Protein AF-A0A2V2U8J9-F1 (afdb_monomer_lite)

Structure (mmCIF, N/CA/C/O backbone):
data_AF-A0A2V2U8J9-F1
#
_entry.id   AF-A0A2V2U8J9-F1
#
loop_
_atom_site.group_PDB
_atom_site.id
_atom_site.type_symbol
_atom_site.label_atom_id
_atom_site.label_alt_id
_atom_site.label_comp_id
_atom_site.label_asym_id
_atom_site.label_entity_id
_atom_site.label_seq_id
_atom_site.pdbx_PDB_ins_code
_atom_site.Cartn_x
_atom_site.Cartn_y
_atom_site.Cartn_z
_atom_site.occupancy
_atom_site.B_iso_or_equiv
_atom_site.auth_seq_id
_atom_site.auth_comp_id
_atom_site.auth_asym_id
_atom_site.auth_atom_id
_atom_site.pdbx_PDB_model_num
ATOM 1 N N . MET A 1 1 ? -59.334 14.377 -12.924 1.00 38.91 1 MET A N 1
ATOM 2 C CA . MET A 1 1 ? -59.764 13.738 -14.179 1.00 38.91 1 MET A CA 1
ATOM 3 C C . MET A 1 1 ? -58.914 12.494 -14.382 1.00 38.91 1 MET A C 1
ATOM 5 O O . MET A 1 1 ? -57.845 12.564 -14.970 1.00 38.91 1 MET A O 1
ATOM 9 N N . ASP A 1 2 ? -59.316 11.426 -13.692 1.00 33.78 2 ASP A N 1
ATOM 10 C CA . ASP A 1 2 ? -59.517 10.035 -14.148 1.00 33.78 2 ASP A CA 1
ATOM 11 C C . ASP A 1 2 ? -59.088 9.749 -15.608 1.00 33.78 2 ASP A C 1
ATOM 13 O O . ASP A 1 2 ? -59.290 10.578 -16.483 1.00 33.78 2 ASP A O 1
ATOM 17 N N . SER A 1 3 ? -58.521 8.601 -15.987 1.00 38.09 3 SER A N 1
ATOM 18 C CA . SER A 1 3 ? -58.899 7.240 -15.596 1.00 38.09 3 SER A CA 1
ATOM 19 C C . SER A 1 3 ? -57.901 6.194 -16.128 1.00 38.09 3 SER A C 1
ATOM 21 O O . SER A 1 3 ? -57.427 6.284 -17.257 1.00 38.09 3 SER A O 1
ATOM 23 N N . ASN A 1 4 ? -57.675 5.158 -15.314 1.00 40.56 4 ASN A N 1
ATOM 24 C CA . ASN A 1 4 ? -57.071 3.859 -15.634 1.00 40.56 4 ASN A CA 1
ATOM 25 C C . ASN A 1 4 ? -57.845 3.076 -16.716 1.00 40.56 4 ASN A C 1
ATOM 27 O O . ASN A 1 4 ? -59.068 3.044 -16.650 1.00 40.56 4 ASN A O 1
ATOM 31 N N . PHE A 1 5 ? -57.155 2.321 -17.583 1.00 38.69 5 PHE A N 1
ATOM 32 C CA . PHE A 1 5 ? -57.684 1.151 -18.318 1.00 38.69 5 PHE A CA 1
ATOM 33 C C . PHE A 1 5 ? -56.488 0.297 -18.807 1.00 38.69 5 PHE A C 1
ATOM 35 O O . PHE A 1 5 ? -55.526 0.854 -19.314 1.00 38.69 5 PHE A O 1
ATOM 42 N N . GLY A 1 6 ? -56.417 -1.029 -18.684 1.00 34.12 6 GLY A N 1
ATOM 43 C CA . GLY A 1 6 ? -57.382 -2.000 -18.189 1.00 34.12 6 GLY A CA 1
ATOM 44 C C . GLY A 1 6 ? -56.699 -3.336 -17.853 1.00 34.12 6 GLY A C 1
ATOM 45 O O . GLY A 1 6 ? -55.722 -3.742 -18.477 1.00 34.12 6 GLY A O 1
ATOM 46 N N . ARG A 1 7 ? -57.234 -4.013 -16.832 1.00 39.72 7 ARG A N 1
ATOM 47 C CA . ARG A 1 7 ? -56.950 -5.413 -16.492 1.00 39.72 7 ARG A CA 1
ATOM 48 C C . ARG A 1 7 ? -58.092 -6.265 -17.042 1.00 39.72 7 ARG A C 1
ATOM 50 O O . ARG A 1 7 ? -59.238 -6.047 -16.656 1.00 39.72 7 ARG A O 1
ATOM 57 N N . ALA A 1 8 ? -57.792 -7.237 -17.898 1.00 37.59 8 ALA A N 1
ATOM 58 C CA . ALA A 1 8 ? -58.771 -8.230 -18.329 1.00 37.59 8 ALA A CA 1
ATOM 59 C C . ALA A 1 8 ? -58.936 -9.305 -17.239 1.00 37.59 8 ALA A C 1
ATOM 61 O O . ALA A 1 8 ? -57.972 -9.963 -16.850 1.00 37.59 8 ALA A O 1
ATOM 62 N N . LYS A 1 9 ? -60.166 -9.459 -16.736 1.00 35.47 9 LYS A N 1
ATOM 63 C CA . LYS A 1 9 ? -60.618 -10.594 -15.921 1.00 35.47 9 LYS A CA 1
ATOM 64 C C . LYS A 1 9 ? -61.259 -11.620 -16.855 1.00 35.47 9 LYS A C 1
ATOM 66 O O . LYS A 1 9 ? -62.136 -11.246 -17.627 1.00 35.47 9 LYS A O 1
ATOM 71 N N . ILE A 1 10 ? -60.879 -12.891 -16.742 1.00 36.81 10 ILE A N 1
ATOM 72 C CA . ILE A 1 10 ? -61.625 -14.008 -17.336 1.00 36.81 10 ILE A CA 1
ATOM 73 C C . ILE A 1 10 ? -62.293 -14.788 -16.206 1.00 36.81 10 ILE A C 1
ATOM 75 O O . ILE A 1 10 ? -61.674 -15.119 -15.195 1.00 36.81 10 ILE A O 1
ATOM 79 N N . PHE A 1 11 ? -63.594 -14.990 -16.385 1.00 29.30 11 PHE A N 1
ATOM 80 C CA . PHE A 1 11 ? -64.516 -15.669 -15.491 1.00 29.30 11 PHE A CA 1
ATOM 81 C C . PHE A 1 11 ? -64.400 -17.199 -15.611 1.00 29.30 11 PHE A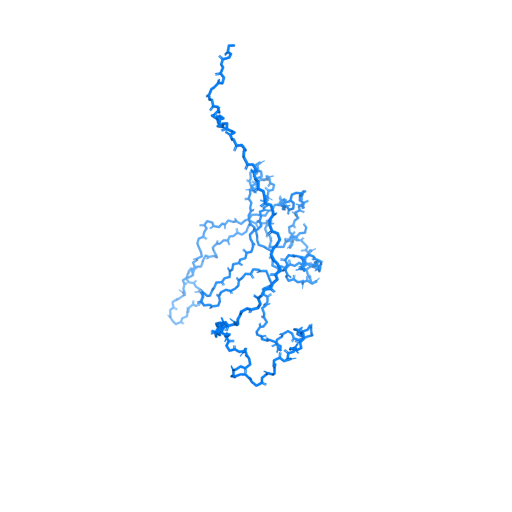 C 1
ATOM 83 O O . PHE A 1 11 ? -64.338 -17.727 -16.713 1.00 29.30 11 PHE A O 1
ATOM 90 N N . MET A 1 12 ? -64.386 -17.851 -14.442 1.00 29.86 12 MET A N 1
ATOM 91 C CA . MET A 1 12 ? -65.251 -18.955 -13.982 1.00 29.86 12 MET A CA 1
ATOM 92 C C . MET A 1 12 ? -65.654 -20.073 -14.968 1.00 29.86 12 MET A C 1
ATOM 94 O O . MET A 1 12 ? -66.211 -19.798 -16.019 1.00 29.86 12 MET A O 1
ATOM 98 N N . VAL A 1 13 ? -65.526 -21.336 -14.531 1.00 28.44 13 VAL A N 1
ATOM 99 C CA . VAL A 1 13 ? -66.640 -22.299 -14.340 1.00 28.44 13 VAL A CA 1
ATOM 100 C C . VAL A 1 13 ? -66.101 -23.565 -13.658 1.00 28.44 13 VAL A C 1
ATOM 102 O O . VAL A 1 13 ? -65.118 -24.166 -14.080 1.00 28.44 13 VAL A O 1
ATOM 105 N N . THR A 1 14 ? -66.771 -23.942 -12.573 1.00 32.19 14 THR A N 1
ATOM 106 C CA . THR A 1 14 ? -66.546 -25.140 -11.761 1.00 32.19 14 THR A CA 1
ATOM 107 C C . THR A 1 14 ? -67.491 -26.249 -12.225 1.00 32.19 14 THR A C 1
ATOM 109 O O . THR A 1 14 ? -68.672 -25.979 -12.434 1.00 32.19 14 THR A O 1
ATOM 112 N N . ALA A 1 15 ? -67.023 -27.497 -12.282 1.00 28.80 15 ALA A N 1
ATOM 113 C CA . ALA A 1 15 ? -67.881 -28.681 -12.222 1.00 28.80 15 ALA A CA 1
ATOM 114 C C . ALA A 1 15 ? -67.152 -29.804 -11.465 1.00 28.80 15 ALA A C 1
ATOM 116 O O . ALA A 1 15 ? -66.039 -30.186 -11.815 1.00 28.80 15 ALA A O 1
ATOM 117 N N . ALA A 1 16 ? -67.778 -30.278 -10.389 1.00 30.89 16 ALA A N 1
ATOM 118 C CA . ALA A 1 16 ? -67.363 -31.427 -9.590 1.00 30.89 16 ALA A CA 1
ATOM 119 C C . ALA A 1 16 ? -67.851 -32.739 -10.231 1.00 30.89 16 ALA A C 1
ATOM 121 O O . ALA A 1 16 ? -68.834 -32.695 -10.966 1.00 30.89 16 ALA A O 1
ATOM 122 N N . ILE A 1 17 ? -67.231 -33.884 -9.891 1.00 27.47 17 ILE A N 1
ATOM 123 C CA . ILE A 1 17 ? -67.893 -35.116 -9.390 1.00 27.47 17 ILE A CA 1
ATOM 124 C C . ILE A 1 17 ? -66.920 -36.321 -9.317 1.00 27.47 17 ILE A C 1
ATOM 126 O O . ILE A 1 17 ? -66.118 -36.552 -10.214 1.00 27.47 17 ILE A O 1
ATOM 130 N N . ALA A 1 18 ? -67.119 -37.100 -8.242 1.00 28.41 18 ALA A N 1
ATOM 131 C CA . ALA A 1 18 ? -66.797 -38.514 -7.986 1.00 28.41 18 ALA A CA 1
ATOM 132 C C . ALA A 1 18 ? -65.341 -38.941 -7.713 1.00 28.41 18 ALA A C 1
ATOM 134 O O . ALA A 1 18 ? -64.545 -39.215 -8.604 1.00 28.41 18 ALA A O 1
ATOM 135 N N . VAL A 1 19 ? -65.075 -39.161 -6.422 1.00 36.25 19 VAL A N 1
ATOM 136 C CA . VAL A 1 19 ? -64.016 -40.040 -5.913 1.00 36.25 19 VAL A CA 1
ATOM 137 C C . VAL A 1 19 ? -64.501 -41.488 -6.019 1.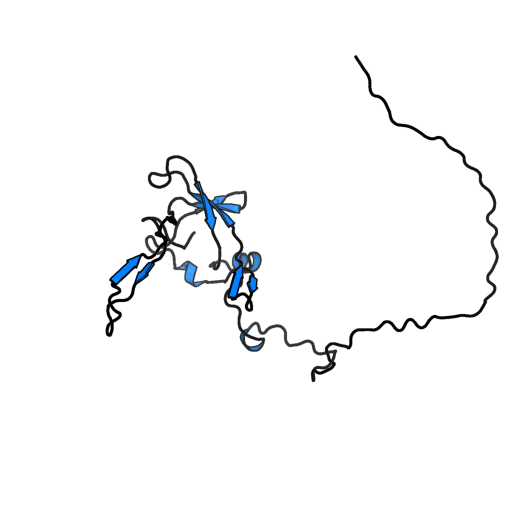00 36.25 19 VAL A C 1
ATOM 139 O O . VAL A 1 19 ? -65.525 -41.837 -5.434 1.00 36.25 19 VAL A O 1
ATOM 142 N N . VAL A 1 20 ? -63.753 -42.334 -6.727 1.00 33.72 20 VAL A N 1
ATOM 143 C CA . VAL A 1 20 ? -63.899 -43.795 -6.686 1.00 33.72 20 VAL A CA 1
ATOM 144 C C . VAL A 1 20 ? -62.610 -44.366 -6.104 1.00 33.72 20 VAL A C 1
ATOM 146 O O . VAL A 1 20 ? -61.540 -44.229 -6.692 1.00 33.72 20 VAL A O 1
ATOM 149 N N . PHE A 1 21 ? -62.712 -44.985 -4.929 1.00 33.94 21 PHE A N 1
ATOM 150 C CA . PHE A 1 21 ? -61.645 -45.799 -4.353 1.00 33.94 21 PHE A CA 1
ATOM 151 C C . PHE A 1 21 ? -61.652 -47.171 -5.033 1.00 33.94 21 PHE A C 1
ATOM 153 O O . PHE A 1 21 ? -62.628 -47.910 -4.916 1.00 33.94 21 PHE A O 1
ATOM 160 N N . ILE A 1 22 ? -60.559 -47.516 -5.715 1.00 42.78 22 ILE A N 1
ATOM 161 C CA . ILE A 1 22 ? -60.291 -48.874 -6.201 1.00 42.78 22 ILE A CA 1
ATOM 162 C C . ILE A 1 22 ? -59.035 -49.364 -5.475 1.00 42.78 22 ILE A C 1
ATOM 164 O O . ILE A 1 22 ? -57.981 -48.733 -5.531 1.00 42.78 22 ILE A O 1
ATOM 168 N N . SER A 1 23 ? -59.181 -50.455 -4.730 1.00 39.28 23 SER A N 1
ATOM 169 C CA . SER A 1 23 ? -58.127 -51.161 -3.997 1.00 39.28 23 SER A CA 1
ATOM 170 C C . SER A 1 23 ? -57.108 -51.833 -4.939 1.00 39.28 23 SER A C 1
ATOM 172 O O . SER A 1 23 ? -57.402 -52.059 -6.115 1.00 39.28 23 SER A O 1
ATOM 174 N N . PRO A 1 24 ? -55.892 -52.150 -4.452 1.00 46.41 24 PRO A N 1
ATOM 175 C CA . PRO A 1 24 ? -54.745 -52.428 -5.305 1.00 46.41 24 PRO A CA 1
ATOM 176 C C . PRO A 1 24 ? -54.775 -53.863 -5.832 1.00 46.41 24 PRO A C 1
ATOM 178 O O . PRO A 1 24 ? -54.927 -54.817 -5.071 1.00 46.41 24 PRO A O 1
ATOM 181 N N . THR A 1 25 ? -54.556 -54.025 -7.133 1.00 44.62 25 THR A N 1
ATOM 182 C CA . THR A 1 25 ? -54.139 -55.302 -7.719 1.00 44.62 25 THR A CA 1
ATOM 183 C C . THR A 1 25 ? -52.756 -55.121 -8.326 1.00 44.62 25 THR A C 1
ATOM 185 O O . THR A 1 25 ? -52.511 -54.270 -9.175 1.00 44.62 25 THR A O 1
ATOM 188 N N . THR A 1 26 ? -51.826 -55.897 -7.785 1.00 45.97 26 THR A N 1
ATOM 189 C CA . THR A 1 26 ? -50.417 -55.990 -8.151 1.00 45.97 26 THR A CA 1
ATOM 190 C C . THR A 1 26 ? -50.244 -56.410 -9.609 1.00 45.97 26 THR A C 1
ATOM 192 O O . THR A 1 26 ? -50.695 -57.491 -9.987 1.00 45.97 26 THR A O 1
ATOM 195 N N . LEU A 1 27 ? -49.507 -55.620 -10.392 1.00 37.59 27 LEU A N 1
ATOM 196 C CA . LEU A 1 27 ? -48.882 -56.073 -11.633 1.00 37.59 27 LEU A CA 1
ATOM 197 C C . LEU A 1 27 ? -47.391 -55.724 -11.627 1.00 37.59 27 LEU A C 1
ATOM 199 O O . LEU A 1 27 ? -46.955 -54.725 -11.061 1.00 37.59 27 LEU A O 1
ATOM 203 N N . LEU A 1 28 ? -46.636 -56.661 -12.185 1.00 39.19 28 LEU A N 1
ATOM 204 C CA . LEU A 1 28 ? -45.209 -56.883 -12.020 1.00 39.19 28 LEU A CA 1
ATOM 205 C C . LEU A 1 28 ? -44.333 -55.790 -12.650 1.00 39.19 28 LEU A C 1
ATOM 207 O O . LEU A 1 28 ? -44.681 -55.152 -13.638 1.00 39.19 28 LEU A O 1
ATOM 211 N N . SER A 1 29 ? -43.167 -55.640 -12.029 1.00 39.16 29 SER A N 1
ATOM 212 C CA . SER A 1 29 ? -42.078 -54.714 -12.325 1.00 39.16 29 SER A CA 1
ATOM 213 C C . SER A 1 29 ? -41.500 -54.851 -13.740 1.00 39.16 29 SER A C 1
ATOM 215 O O . SER A 1 29 ? -41.216 -55.957 -14.193 1.00 39.16 29 SER A O 1
ATOM 217 N N . PHE A 1 30 ? -41.181 -53.707 -14.350 1.00 34.62 30 PHE A N 1
ATOM 218 C CA . PHE A 1 30 ? -39.996 -53.550 -15.194 1.00 34.62 30 PHE A CA 1
ATOM 219 C C . PHE A 1 30 ? -39.157 -52.417 -14.598 1.00 34.62 30 PHE A C 1
ATOM 221 O O . PHE A 1 30 ? -39.291 -51.254 -14.972 1.00 34.62 30 PHE A O 1
ATOM 228 N N . ALA A 1 31 ? -38.313 -52.744 -13.620 1.00 41.34 31 ALA A N 1
ATOM 229 C CA . ALA A 1 31 ? -37.258 -51.844 -13.182 1.00 41.34 31 ALA A CA 1
ATOM 230 C C . ALA A 1 31 ? -36.266 -51.678 -14.342 1.00 41.34 31 ALA A C 1
ATOM 232 O O . ALA A 1 31 ? -35.521 -52.601 -14.674 1.00 41.34 31 ALA A O 1
ATOM 233 N N . GLN A 1 32 ? -36.270 -50.509 -14.983 1.00 42.00 32 GLN A N 1
ATOM 234 C CA . GLN A 1 32 ? -35.165 -50.107 -15.842 1.00 42.00 32 GLN A CA 1
ATOM 235 C C . GLN A 1 32 ? -33.918 -50.016 -14.962 1.00 42.00 32 GLN A C 1
ATOM 237 O O . GLN A 1 32 ? -33.829 -49.161 -14.083 1.00 42.00 32 GLN A O 1
ATOM 242 N N . ALA A 1 33 ? -32.950 -50.899 -15.197 1.00 44.66 33 ALA A N 1
ATOM 243 C CA . ALA A 1 33 ? -31.591 -50.686 -14.737 1.00 44.66 33 ALA A CA 1
ATOM 244 C C . ALA A 1 33 ? -31.040 -49.465 -15.489 1.00 44.66 33 ALA A C 1
ATOM 246 O O . ALA A 1 33 ? -30.460 -49.588 -16.565 1.00 44.66 33 ALA A O 1
ATOM 247 N N . GLN A 1 34 ? -31.263 -48.264 -14.954 1.00 39.62 34 GLN A N 1
ATOM 248 C CA . GLN A 1 34 ? -30.407 -47.138 -15.291 1.00 39.62 34 GLN A CA 1
ATOM 249 C C . GLN A 1 34 ? -29.058 -47.436 -14.645 1.00 39.62 34 GLN A C 1
ATOM 251 O O . GLN A 1 34 ? -28.874 -47.255 -13.444 1.00 39.62 34 GLN A O 1
ATOM 256 N N . THR A 1 35 ? -28.118 -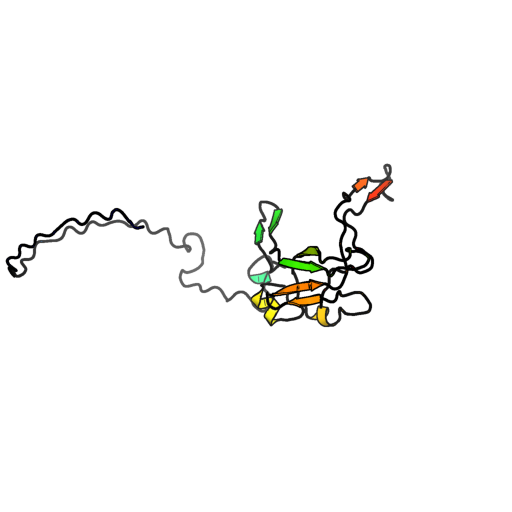47.942 -15.441 1.00 45.62 35 THR A N 1
ATOM 257 C CA . THR A 1 35 ? -26.698 -47.860 -15.109 1.00 45.62 35 THR A CA 1
ATOM 258 C C . THR A 1 35 ? -26.345 -46.378 -15.075 1.00 45.62 35 THR A C 1
ATOM 260 O O . THR A 1 35 ? -25.986 -45.778 -16.086 1.00 45.62 35 THR A O 1
ATOM 263 N N . GLU A 1 36 ? -26.527 -45.763 -13.912 1.00 44.75 36 GLU A N 1
ATOM 264 C CA . GLU A 1 36 ? -25.935 -44.475 -13.603 1.00 44.75 36 GLU A CA 1
ATOM 265 C C . GLU A 1 36 ? -24.421 -44.678 -13.667 1.00 44.75 36 GLU A C 1
ATOM 267 O O . GLU A 1 36 ? -23.844 -45.451 -12.900 1.00 44.75 36 GLU A O 1
ATOM 272 N N . PHE A 1 37 ? -23.784 -44.059 -14.661 1.00 37.59 37 PHE A N 1
ATOM 273 C CA . PHE A 1 37 ? -22.335 -44.058 -14.795 1.00 37.59 37 PHE A CA 1
ATOM 274 C C . PHE A 1 37 ? -21.781 -43.216 -13.643 1.00 37.59 37 PHE A C 1
ATOM 276 O O . PHE A 1 37 ? -21.571 -42.011 -13.778 1.00 37.59 37 PHE A O 1
ATOM 283 N N . GLN A 1 38 ? -21.606 -43.832 -12.474 1.00 50.66 38 GLN A N 1
ATOM 284 C CA . GLN A 1 38 ? -20.895 -43.179 -11.389 1.00 50.66 38 GLN A CA 1
ATOM 285 C C . GLN A 1 38 ? -19.466 -42.932 -11.877 1.00 50.66 38 GLN A C 1
ATOM 287 O O . GLN A 1 38 ? -18.811 -43.881 -12.330 1.00 50.66 38 GLN A O 1
ATOM 292 N N . PRO A 1 39 ? -18.969 -41.681 -11.837 1.00 51.25 39 PRO A N 1
ATOM 293 C CA . PRO A 1 39 ? -17.568 -41.444 -12.118 1.00 51.25 39 PRO A CA 1
ATOM 294 C C . PRO A 1 39 ? -16.744 -42.334 -11.177 1.00 51.25 39 PRO A C 1
ATOM 296 O O . PRO A 1 39 ? -17.123 -42.502 -10.012 1.00 51.25 39 PRO A O 1
ATOM 299 N N . PRO A 1 40 ? -15.658 -42.951 -11.673 1.00 51.69 40 PRO A N 1
ATOM 300 C CA . PRO A 1 40 ? -14.824 -43.814 -10.855 1.00 51.69 40 PRO A CA 1
ATOM 301 C C . PRO A 1 40 ? -14.434 -43.086 -9.572 1.00 51.69 40 PRO A C 1
ATOM 303 O O . PRO A 1 40 ? -14.107 -41.897 -9.592 1.00 51.69 40 PRO A O 1
ATOM 306 N N . ALA A 1 41 ? -14.481 -43.810 -8.456 1.00 59.06 41 ALA A N 1
ATOM 307 C CA . ALA A 1 41 ? -14.079 -43.273 -7.171 1.00 59.06 41 ALA A CA 1
ATOM 308 C C . ALA A 1 41 ? -12.674 -42.643 -7.281 1.00 59.06 41 ALA A C 1
ATOM 310 O O . ALA A 1 41 ? -11.807 -43.230 -7.935 1.00 59.06 41 ALA A O 1
ATOM 311 N N . PRO A 1 42 ? -12.402 -41.500 -6.624 1.00 54.00 42 PRO A N 1
ATOM 312 C CA . PRO A 1 42 ? -11.108 -40.806 -6.699 1.00 54.00 42 PRO A CA 1
ATOM 313 C C . PRO A 1 42 ? -9.915 -41.644 -6.190 1.00 54.00 42 PRO A C 1
ATOM 315 O O . PRO A 1 42 ? -8.767 -41.232 -6.317 1.00 54.00 42 PRO A O 1
ATOM 318 N N . SER A 1 43 ? -10.172 -42.835 -5.640 1.00 58.69 43 SER A N 1
ATOM 319 C CA . SER A 1 43 ? -9.183 -43.857 -5.289 1.00 58.69 43 SER A CA 1
ATOM 320 C C . SER A 1 43 ? -8.710 -44.715 -6.474 1.00 58.69 43 SER A C 1
ATOM 322 O O . SER A 1 43 ? -7.780 -45.505 -6.319 1.00 58.69 43 SER A O 1
ATOM 324 N N . ILE A 1 44 ? -9.326 -44.618 -7.656 1.00 46.94 44 ILE A N 1
ATOM 325 C CA . ILE A 1 44 ? -8.850 -45.312 -8.861 1.00 46.94 44 ILE A CA 1
ATOM 326 C C . ILE A 1 44 ? -7.541 -44.643 -9.308 1.00 46.94 44 ILE A C 1
ATOM 328 O O . ILE A 1 44 ? -7.535 -43.513 -9.784 1.00 46.94 44 ILE A O 1
ATOM 332 N N . GLY A 1 45 ? -6.418 -45.342 -9.123 1.00 54.69 45 GLY A N 1
ATOM 333 C CA . GLY A 1 45 ? -5.076 -44.871 -9.496 1.00 54.69 45 GLY A CA 1
ATOM 334 C C . GLY A 1 45 ? -4.257 -44.243 -8.360 1.00 54.69 45 GLY A C 1
ATOM 335 O O . GLY A 1 45 ? -3.063 -44.014 -8.539 1.00 54.69 45 GLY A O 1
ATOM 336 N N . ALA A 1 46 ? -4.842 -44.039 -7.176 1.00 61.06 46 ALA A N 1
ATOM 337 C CA . ALA A 1 46 ? -4.130 -43.600 -5.976 1.00 61.06 46 ALA A CA 1
ATOM 338 C C . ALA A 1 46 ? -4.132 -44.718 -4.922 1.00 61.06 46 ALA A C 1
ATOM 340 O O . ALA A 1 46 ? -5.160 -45.333 -4.657 1.00 61.06 46 ALA A O 1
ATOM 341 N N . LYS A 1 47 ? -2.993 -44.974 -4.264 1.00 53.81 47 LYS A N 1
ATOM 342 C CA . LYS A 1 47 ? -2.884 -45.956 -3.163 1.00 53.81 47 LYS A CA 1
ATOM 343 C C . LYS A 1 47 ? -3.448 -45.396 -1.846 1.00 53.81 47 LYS A C 1
ATOM 345 O O . LYS A 1 47 ? -2.834 -45.522 -0.790 1.00 53.81 47 LYS A O 1
ATOM 350 N N . VAL A 1 48 ? -4.589 -44.720 -1.929 1.00 52.03 48 VAL A N 1
ATOM 351 C CA . VAL A 1 48 ? -5.235 -44.007 -0.830 1.00 52.03 48 VAL A CA 1
ATOM 352 C C . VAL A 1 48 ? -6.644 -44.590 -0.677 1.00 52.03 48 VAL A C 1
ATOM 354 O O . VAL A 1 48 ? -7.406 -44.575 -1.645 1.00 52.03 48 VAL A O 1
ATOM 357 N N . PRO A 1 49 ? -6.997 -45.167 0.487 1.00 63.88 49 PRO A N 1
ATOM 358 C CA . PRO A 1 49 ? -8.317 -45.755 0.682 1.00 63.88 49 PRO A CA 1
ATOM 359 C C . PRO A 1 49 ? -9.408 -44.676 0.648 1.00 63.88 49 PRO A C 1
ATOM 361 O O . PRO A 1 49 ? -9.171 -43.536 1.042 1.00 63.88 49 PRO A O 1
ATOM 364 N N . LEU A 1 50 ? -10.630 -45.053 0.256 1.00 54.59 50 LEU A N 1
ATOM 365 C CA . LEU A 1 50 ? -11.810 -44.167 0.246 1.00 54.59 50 LEU A CA 1
ATOM 366 C C . LEU A 1 50 ? -12.127 -43.539 1.614 1.00 54.59 50 LEU A C 1
ATOM 368 O O . LEU A 1 50 ? -12.817 -42.530 1.689 1.00 54.59 50 LEU A O 1
ATOM 372 N N . SER A 1 51 ? -11.614 -44.134 2.691 1.00 59.28 51 SER A N 1
ATOM 373 C CA . SER A 1 51 ? -11.745 -43.672 4.072 1.00 59.28 51 SER A CA 1
ATOM 374 C C . SER A 1 51 ? -10.590 -42.779 4.542 1.00 59.28 51 SER A C 1
ATOM 376 O O . SER A 1 51 ? -10.496 -42.496 5.737 1.00 59.28 51 SER A O 1
ATOM 378 N N . TYR A 1 52 ? -9.664 -42.388 3.660 1.00 56.31 52 TYR A N 1
ATOM 379 C CA . TYR A 1 52 ? -8.535 -41.544 4.039 1.00 56.31 52 TYR A CA 1
ATOM 380 C C . TYR A 1 52 ? -8.999 -40.107 4.270 1.00 56.31 52 TYR A C 1
ATOM 382 O O . TYR A 1 52 ? -9.041 -39.274 3.366 1.00 56.31 52 TYR A O 1
ATOM 390 N N . PHE A 1 53 ? -9.305 -39.810 5.526 1.00 54.97 53 PHE A N 1
ATOM 391 C CA . PHE A 1 53 ? -9.199 -38.457 6.034 1.00 54.97 53 PHE A CA 1
ATOM 392 C C . PHE A 1 53 ? -7.708 -38.146 6.125 1.00 54.97 53 PHE A C 1
ATOM 394 O O . PHE A 1 53 ? -7.022 -38.624 7.030 1.00 54.97 53 PHE A O 1
ATOM 401 N N . GLY A 1 54 ? -7.192 -37.403 5.143 1.00 54.56 54 GLY A N 1
ATOM 402 C CA . GLY A 1 54 ? -5.843 -36.859 5.236 1.00 54.56 54 GLY A CA 1
ATOM 403 C C . GLY A 1 54 ? -5.678 -36.108 6.556 1.00 54.56 54 GLY A C 1
ATOM 404 O O . GLY A 1 54 ? -6.668 -35.575 7.073 1.00 54.56 54 GLY A O 1
ATOM 405 N N . PRO A 1 55 ? -4.465 -36.085 7.139 1.00 52.22 55 PRO A N 1
ATOM 406 C CA . PRO A 1 55 ? -4.233 -35.267 8.314 1.00 52.22 55 PRO A CA 1
ATOM 407 C C . PRO A 1 55 ? -4.737 -33.851 8.002 1.00 52.22 55 PRO A C 1
ATOM 409 O O . PRO A 1 55 ? -4.516 -33.372 6.881 1.00 52.22 55 PRO A O 1
ATOM 412 N N . PRO A 1 56 ? -5.454 -33.197 8.938 1.00 53.62 56 PRO A N 1
ATOM 413 C CA . PRO A 1 56 ? -5.849 -31.810 8.752 1.00 53.62 56 PRO A CA 1
ATOM 414 C C . PRO A 1 56 ? -4.614 -31.022 8.307 1.00 53.62 56 PRO A C 1
ATOM 416 O O . PRO A 1 56 ? -3.512 -31.346 8.769 1.00 53.62 56 PRO A O 1
ATOM 419 N N . PRO A 1 57 ? -4.766 -30.051 7.386 1.00 56.97 57 PRO A N 1
ATOM 420 C CA . PRO A 1 57 ? -3.639 -29.295 6.863 1.00 56.97 57 PRO A CA 1
ATOM 421 C C . PRO A 1 57 ? -2.749 -28.880 8.026 1.00 56.97 57 PRO A C 1
ATOM 423 O O . PRO A 1 57 ? -3.240 -28.332 9.014 1.00 56.97 57 PRO A O 1
ATOM 426 N N . SER A 1 58 ? -1.473 -29.263 7.952 1.00 48.41 58 SER A N 1
ATOM 427 C CA . SER A 1 58 ? -0.558 -29.145 9.080 1.00 48.41 58 SER A CA 1
ATOM 428 C C . SER A 1 58 ? -0.538 -27.697 9.561 1.00 48.41 58 SER A C 1
ATOM 430 O O . SER A 1 58 ? -0.055 -26.806 8.866 1.00 48.41 58 SER A O 1
ATOM 432 N N . THR A 1 59 ? -1.076 -27.458 10.756 1.00 59.91 59 THR A N 1
ATOM 433 C CA . THR A 1 59 ? -1.049 -26.141 11.406 1.00 59.91 59 THR A CA 1
ATOM 434 C C . THR A 1 59 ? 0.346 -25.791 11.921 1.00 59.91 59 THR A C 1
ATOM 436 O O . THR A 1 59 ? 0.616 -24.630 12.212 1.00 59.91 59 THR A O 1
ATOM 439 N N . PHE A 1 60 ? 1.232 -26.788 12.021 1.00 59.47 60 PHE A N 1
ATOM 440 C CA . PHE A 1 60 ? 2.606 -26.646 12.497 1.00 59.47 60 PHE A CA 1
ATOM 441 C C . PHE A 1 60 ? 3.602 -26.427 11.357 1.00 59.47 60 PHE A C 1
ATOM 443 O O . PHE A 1 60 ? 4.524 -25.629 11.495 1.00 59.47 60 PHE A O 1
ATOM 450 N N . GLN A 1 61 ? 3.422 -27.126 10.233 1.00 63.34 61 GLN A N 1
ATOM 451 C CA . GLN A 1 61 ? 4.326 -27.064 9.085 1.00 63.34 61 GLN A CA 1
ATOM 452 C C . GLN A 1 61 ? 3.532 -27.167 7.771 1.00 63.34 61 GLN A C 1
ATOM 454 O O . GLN A 1 61 ? 3.377 -28.262 7.221 1.00 63.34 61 GLN A O 1
ATOM 459 N N . PRO A 1 62 ? 2.999 -26.031 7.285 1.00 65.19 62 PRO A N 1
ATOM 460 C CA . PRO A 1 62 ? 2.119 -25.970 6.116 1.00 65.19 62 PRO A CA 1
ATOM 461 C C . PRO A 1 62 ? 2.749 -26.513 4.826 1.00 65.19 62 PRO A C 1
ATOM 463 O O . PRO A 1 62 ? 2.043 -27.036 3.971 1.00 65.19 62 PRO A O 1
ATOM 466 N N . ASP A 1 63 ? 4.075 -26.460 4.709 1.00 64.56 63 ASP A N 1
ATOM 467 C CA . ASP A 1 63 ? 4.824 -26.934 3.537 1.00 64.56 63 ASP A CA 1
ATOM 468 C C . ASP A 1 63 ? 4.681 -28.450 3.306 1.00 64.56 63 ASP A C 1
ATOM 470 O O . ASP A 1 63 ? 4.915 -28.953 2.208 1.00 64.56 63 ASP A O 1
ATOM 474 N N . PHE A 1 64 ? 4.275 -29.207 4.332 1.00 68.75 64 PHE A N 1
ATOM 475 C CA . PHE A 1 64 ? 4.076 -30.657 4.233 1.00 68.75 64 PHE A CA 1
ATOM 476 C C . PHE A 1 64 ? 2.830 -31.060 3.451 1.00 68.75 64 PHE A C 1
ATOM 478 O O . PHE A 1 64 ? 2.704 -32.224 3.073 1.00 68.75 64 PHE A O 1
ATOM 485 N N . VAL A 1 65 ? 1.917 -30.121 3.201 1.00 68.25 65 VAL A N 1
ATOM 486 C CA . VAL A 1 65 ? 0.714 -30.364 2.393 1.00 68.25 65 VAL A CA 1
ATOM 487 C C . VAL A 1 65 ? 0.812 -29.767 0.986 1.00 68.25 65 VAL A C 1
ATOM 489 O O . VAL A 1 65 ? -0.149 -29.839 0.224 1.00 68.25 65 VAL A O 1
ATOM 492 N N . GLY A 1 66 ? 1.978 -29.222 0.622 1.00 69.25 66 GLY A N 1
ATOM 493 C CA . GLY A 1 66 ? 2.268 -28.662 -0.695 1.00 69.25 66 GLY A CA 1
ATOM 494 C C . GLY A 1 66 ? 2.990 -27.312 -0.619 1.00 69.25 66 GLY A C 1
ATOM 495 O O . GLY A 1 66 ? 3.325 -26.846 0.469 1.00 69.25 66 GLY A O 1
ATOM 496 N N . PRO A 1 67 ? 3.237 -26.661 -1.770 1.00 71.69 67 PRO A N 1
ATOM 497 C CA . PRO A 1 67 ? 3.854 -25.340 -1.811 1.00 71.69 67 PRO A CA 1
ATOM 498 C C . PRO A 1 67 ? 3.072 -24.326 -0.967 1.00 71.69 67 PRO A C 1
ATOM 500 O O . PRO A 1 67 ? 1.879 -24.105 -1.188 1.00 71.69 67 PRO A O 1
ATOM 503 N N . LEU A 1 68 ? 3.748 -23.687 -0.011 1.00 74.12 68 LEU A N 1
ATOM 504 C CA . LEU A 1 68 ? 3.121 -22.693 0.848 1.00 74.12 68 LEU A CA 1
ATOM 505 C C . LEU A 1 68 ? 2.813 -21.414 0.074 1.00 74.12 68 LEU A C 1
ATOM 507 O O . LEU A 1 68 ? 3.697 -20.709 -0.416 1.00 74.12 68 LEU A O 1
ATOM 511 N N . LYS A 1 69 ? 1.525 -21.077 0.018 1.00 74.75 69 LYS A N 1
ATOM 512 C CA . LYS A 1 69 ? 1.058 -19.803 -0.518 1.00 74.75 69 LYS A CA 1
ATOM 513 C C . LYS A 1 69 ? 1.322 -18.692 0.506 1.00 74.75 69 LYS A C 1
ATOM 515 O O . LYS A 1 69 ? 0.606 -18.573 1.495 1.00 74.75 69 LYS A O 1
ATOM 520 N N . LEU A 1 70 ? 2.341 -17.869 0.249 1.00 82.75 70 LEU A N 1
ATOM 521 C CA . LEU A 1 70 ? 2.719 -16.749 1.127 1.00 82.75 70 LEU A CA 1
ATOM 522 C C . LEU A 1 70 ? 1.730 -15.582 1.090 1.00 82.75 70 LEU A C 1
ATOM 524 O O . LEU A 1 70 ? 1.637 -14.816 2.042 1.00 82.75 70 LEU A O 1
ATOM 528 N N . LEU A 1 71 ? 1.002 -15.426 -0.011 1.00 84.19 71 LEU A N 1
ATOM 529 C CA . LEU A 1 71 ? -0.032 -14.413 -0.147 1.00 84.19 71 LEU A CA 1
ATOM 530 C C . LEU A 1 71 ? -1.392 -15.047 0.150 1.00 84.19 71 LEU A C 1
ATOM 532 O O . LEU A 1 71 ? -1.938 -15.781 -0.677 1.00 84.19 71 LEU A O 1
ATOM 536 N N . ARG A 1 72 ? -1.949 -14.756 1.325 1.00 87.00 72 ARG A N 1
ATOM 537 C CA . ARG A 1 72 ? -3.284 -15.248 1.696 1.00 87.00 72 ARG A CA 1
ATOM 538 C C . ARG A 1 72 ? -4.409 -14.480 0.996 1.00 87.00 72 ARG A C 1
ATOM 540 O O . ARG A 1 72 ? -5.425 -15.081 0.653 1.00 87.00 72 ARG A O 1
ATOM 547 N N . ALA A 1 73 ? -4.194 -13.196 0.711 1.00 85.31 73 ALA A N 1
ATOM 548 C CA . ALA A 1 73 ? -5.188 -12.330 0.092 1.00 85.31 73 ALA A CA 1
ATOM 549 C C . ALA A 1 73 ? -5.201 -12.500 -1.436 1.00 85.31 73 ALA A C 1
ATOM 551 O O . ALA A 1 73 ? -4.214 -12.216 -2.109 1.00 85.31 73 ALA A O 1
ATOM 552 N N . GLY A 1 74 ? -6.333 -12.924 -2.001 1.00 85.69 74 GLY A N 1
ATOM 553 C CA . GLY A 1 74 ? -6.535 -12.987 -3.452 1.00 85.69 74 GLY A CA 1
ATOM 554 C C . GLY A 1 74 ? -6.205 -14.329 -4.118 1.00 85.69 74 GLY A C 1
ATOM 555 O O . GLY A 1 74 ? -5.944 -15.348 -3.469 1.00 85.69 74 GLY A O 1
ATOM 556 N N . GLN A 1 75 ? -6.258 -14.334 -5.450 1.00 86.69 75 GLN A N 1
ATOM 557 C CA . GLN A 1 75 ? -6.128 -15.529 -6.293 1.00 86.69 75 GLN A CA 1
ATOM 558 C C . GLN A 1 75 ? -4.817 -15.502 -7.080 1.00 86.69 75 GLN A C 1
ATOM 560 O O . GLN A 1 75 ? -4.422 -14.454 -7.584 1.00 86.69 75 GLN A O 1
ATOM 565 N N . VAL A 1 76 ? -4.148 -16.652 -7.176 1.00 85.81 76 VAL A N 1
ATOM 566 C CA . VAL A 1 76 ? -2.909 -16.819 -7.949 1.00 85.81 76 VAL A CA 1
ATOM 567 C C . VAL A 1 76 ? -3.209 -17.744 -9.116 1.00 85.81 76 VAL A C 1
ATOM 569 O O . VAL A 1 76 ? -3.654 -18.870 -8.899 1.00 85.81 76 VAL A O 1
ATOM 572 N N . ASP A 1 77 ? -2.944 -17.273 -10.329 1.00 84.69 77 ASP A N 1
ATOM 573 C CA . ASP A 1 77 ? -2.975 -18.081 -11.541 1.00 84.69 77 ASP A CA 1
ATOM 574 C C . ASP A 1 77 ? -1.535 -18.364 -11.975 1.00 84.69 77 ASP A C 1
ATOM 576 O O . ASP A 1 77 ? -0.830 -17.499 -12.501 1.00 84.69 77 ASP A O 1
ATOM 580 N N . VAL A 1 78 ? -1.100 -19.596 -11.718 1.00 85.00 78 VAL A N 1
ATOM 581 C CA . VAL A 1 78 ? 0.257 -20.062 -12.027 1.00 85.00 78 VAL A CA 1
ATOM 582 C C . VAL A 1 78 ? 0.458 -20.245 -13.533 1.00 85.00 78 VAL A C 1
ATOM 584 O O . VAL A 1 78 ? 1.575 -20.103 -14.012 1.00 85.00 78 VAL A O 1
ATOM 587 N N . ASN A 1 79 ? -0.600 -20.516 -14.301 1.00 85.81 79 ASN A N 1
ATOM 588 C CA . ASN A 1 79 ? -0.478 -20.708 -15.747 1.00 85.81 79 ASN A CA 1
ATOM 589 C C . ASN A 1 79 ? -0.321 -19.362 -16.459 1.00 85.81 79 ASN A C 1
ATOM 591 O O . ASN A 1 79 ? 0.479 -19.229 -17.383 1.00 85.81 79 ASN A O 1
ATOM 595 N N . ALA A 1 80 ? -1.070 -18.355 -16.005 1.00 89.25 80 ALA A N 1
ATOM 596 C CA . ALA A 1 80 ? -0.977 -16.996 -16.524 1.00 89.25 80 ALA A CA 1
ATOM 597 C C . ALA A 1 80 ? 0.171 -16.182 -15.896 1.00 89.25 80 ALA A C 1
ATOM 599 O O . ALA A 1 80 ? 0.442 -15.075 -16.355 1.00 89.25 80 ALA A O 1
ATOM 600 N N . ASN A 1 81 ? 0.836 -16.697 -14.853 1.00 86.69 81 ASN A N 1
ATOM 601 C CA . ASN A 1 81 ? 1.792 -15.958 -14.021 1.00 86.69 81 ASN A CA 1
ATOM 602 C C . ASN A 1 81 ? 1.209 -14.641 -13.476 1.00 86.69 81 ASN A C 1
ATOM 604 O O . ASN A 1 81 ? 1.886 -13.610 -13.447 1.00 86.69 81 ASN A O 1
ATOM 608 N N . THR A 1 82 ? -0.058 -14.660 -13.054 1.00 89.56 82 THR A N 1
ATOM 609 C CA . THR A 1 82 ? -0.749 -13.467 -12.544 1.00 89.56 82 THR A CA 1
ATOM 610 C C . THR A 1 82 ? -1.294 -13.668 -11.138 1.00 89.56 82 THR A C 1
ATOM 612 O O . THR A 1 82 ? -1.528 -14.782 -10.668 1.00 89.56 82 THR A O 1
ATOM 615 N N . VAL A 1 83 ? -1.500 -12.547 -10.449 1.00 89.50 83 VAL A N 1
ATOM 616 C CA . VAL A 1 83 ? -2.159 -12.493 -9.149 1.00 89.50 83 VAL A CA 1
ATOM 617 C C . VAL A 1 83 ? -3.278 -11.462 -9.200 1.00 89.50 83 VAL A C 1
ATOM 619 O O . VAL A 1 83 ? -3.090 -10.356 -9.701 1.00 89.50 83 VAL A O 1
ATOM 622 N N . THR A 1 84 ? -4.448 -11.825 -8.685 1.00 91.38 84 THR A N 1
ATOM 623 C CA . THR A 1 84 ? -5.591 -10.919 -8.536 1.00 91.38 84 THR A CA 1
ATOM 624 C C . THR A 1 84 ? -5.796 -10.619 -7.060 1.00 91.38 84 THR A C 1
ATOM 626 O O . THR A 1 84 ? -6.133 -11.512 -6.279 1.00 91.38 84 THR A O 1
ATOM 629 N N . LEU A 1 85 ? -5.581 -9.358 -6.685 1.00 92.50 85 LEU A N 1
ATOM 630 C CA . LEU A 1 85 ? -5.717 -8.864 -5.318 1.00 92.50 85 LEU A CA 1
ATOM 631 C C . LEU A 1 85 ? -7.055 -8.133 -5.130 1.00 92.50 85 LEU A C 1
ATOM 633 O O . LEU A 1 85 ? -7.482 -7.427 -6.046 1.00 92.50 85 LEU A O 1
ATOM 637 N N . PRO A 1 86 ? -7.700 -8.245 -3.954 1.00 92.38 86 PRO A N 1
ATOM 638 C CA . PRO A 1 86 ? -8.857 -7.423 -3.625 1.00 92.38 86 PRO A CA 1
ATOM 639 C C . PRO A 1 86 ? -8.475 -5.943 -3.600 1.00 92.38 86 PRO A C 1
ATOM 641 O O . PRO A 1 86 ? -7.501 -5.557 -2.950 1.00 92.38 86 PRO A O 1
ATOM 644 N N . LEU A 1 87 ? -9.262 -5.125 -4.295 1.00 94.06 87 LEU A N 1
ATOM 645 C CA . LEU A 1 87 ? -9.083 -3.683 -4.339 1.00 94.06 87 LEU A CA 1
ATOM 646 C C . LEU A 1 87 ? -10.058 -3.016 -3.367 1.00 94.06 87 LEU A C 1
ATOM 648 O O . LEU A 1 87 ? -11.271 -3.169 -3.496 1.00 94.06 87 LEU A O 1
ATOM 652 N N . TYR A 1 88 ? -9.523 -2.267 -2.411 1.00 94.69 88 TYR A N 1
ATOM 653 C CA . TYR A 1 88 ? -10.290 -1.516 -1.425 1.00 94.69 88 TYR A CA 1
ATOM 654 C C . TYR A 1 88 ? -10.396 -0.055 -1.847 1.00 94.69 88 TYR A C 1
ATOM 656 O O . TYR A 1 88 ? -9.448 0.512 -2.390 1.00 94.69 88 TYR A O 1
ATOM 664 N N . HIS A 1 89 ? -11.554 0.548 -1.591 1.00 95.19 89 HIS A N 1
ATOM 665 C CA . HIS A 1 89 ? -11.809 1.958 -1.850 1.00 95.19 89 HIS A CA 1
ATOM 666 C C . HIS A 1 89 ? -11.566 2.789 -0.587 1.00 95.19 89 HIS A C 1
ATOM 668 O O . HIS A 1 89 ? -11.932 2.390 0.519 1.00 95.19 89 HIS A O 1
ATOM 674 N N . GLY A 1 90 ? -10.982 3.967 -0.762 1.00 95.38 90 GLY A N 1
ATOM 675 C CA . GLY A 1 90 ? -10.831 4.958 0.292 1.00 95.38 90 GLY A CA 1
ATOM 676 C C . GLY A 1 90 ? -10.632 6.346 -0.288 1.00 95.38 90 GLY A C 1
ATOM 677 O O . GLY A 1 90 ? -10.850 6.589 -1.475 1.00 95.38 90 GLY A O 1
ATOM 678 N N . GLN A 1 91 ? -10.183 7.265 0.553 1.00 95.31 91 GLN A N 1
ATOM 679 C CA . GLN A 1 91 ? -9.974 8.651 0.159 1.00 95.31 91 GLN A CA 1
ATOM 680 C C . GLN A 1 91 ? -8.792 9.274 0.895 1.00 95.31 91 GLN A C 1
ATOM 682 O O . GLN A 1 91 ? -8.443 8.869 2.000 1.00 95.31 91 GLN A O 1
ATOM 687 N N . ILE A 1 92 ? -8.170 10.282 0.296 1.00 94.31 92 ILE A N 1
ATOM 688 C CA . ILE A 1 92 ? -7.170 11.132 0.947 1.00 94.31 92 ILE A CA 1
ATOM 689 C C . ILE A 1 92 ? -7.810 12.494 1.195 1.00 94.31 92 ILE A C 1
ATOM 691 O O . ILE A 1 92 ? -8.420 13.061 0.285 1.00 94.31 92 ILE A O 1
ATOM 695 N N . LYS A 1 93 ? -7.655 13.035 2.408 1.00 93.50 93 LYS A N 1
ATOM 696 C CA . LYS A 1 93 ? -8.118 14.388 2.744 1.00 93.50 93 LYS A CA 1
ATOM 697 C C . LYS A 1 93 ? -7.506 15.429 1.803 1.00 93.50 93 LYS A C 1
ATOM 699 O O . LYS A 1 93 ? -6.357 15.308 1.372 1.00 93.50 93 LYS A O 1
ATOM 704 N N . GLY A 1 94 ? -8.276 16.477 1.523 1.00 83.81 94 GLY A N 1
ATOM 705 C CA . GLY A 1 94 ? -7.759 17.644 0.823 1.00 83.81 94 GLY A CA 1
ATOM 706 C C . GLY A 1 94 ? -6.668 18.332 1.649 1.00 83.81 94 GLY A C 1
ATOM 707 O O . GLY A 1 94 ? -6.854 18.582 2.841 1.00 83.81 94 GLY A O 1
ATOM 708 N N . ASN A 1 95 ? -5.520 18.601 1.037 1.00 78.88 95 ASN A N 1
ATOM 709 C CA . ASN A 1 95 ? -4.386 19.296 1.639 1.00 78.88 95 ASN A CA 1
ATOM 710 C C . ASN A 1 95 ? -3.587 20.064 0.565 1.00 78.88 95 ASN A C 1
ATOM 712 O O . ASN A 1 95 ? -3.976 20.109 -0.599 1.00 78.88 95 ASN A O 1
ATOM 716 N N . SER A 1 96 ? -2.464 20.682 0.945 1.00 68.12 96 SER A N 1
ATOM 717 C CA . SER A 1 96 ? -1.618 21.454 0.015 1.00 68.12 96 SER A CA 1
ATOM 718 C C . SER A 1 96 ? -1.142 20.638 -1.205 1.00 68.12 96 SER A C 1
ATOM 720 O O . SER A 1 96 ? -1.029 21.171 -2.304 1.00 68.12 96 SER A O 1
ATOM 722 N N . THR A 1 97 ? -0.923 19.332 -1.034 1.00 68.62 97 THR A N 1
ATOM 723 C CA . THR A 1 97 ? -0.463 18.404 -2.079 1.00 68.62 97 THR A CA 1
ATOM 724 C C . THR A 1 97 ? -1.619 17.850 -2.918 1.00 68.62 97 THR A C 1
ATOM 726 O O . THR A 1 97 ? -1.504 17.694 -4.132 1.00 68.62 97 THR A O 1
ATOM 729 N N . THR A 1 98 ? -2.755 17.532 -2.292 1.00 69.31 98 THR A N 1
ATOM 730 C CA . THR A 1 98 ? -3.908 16.908 -2.961 1.00 69.31 98 THR A CA 1
ATOM 731 C C . THR A 1 98 ? -4.927 17.918 -3.497 1.00 69.31 98 THR A C 1
ATOM 733 O O . THR A 1 98 ? -5.735 17.542 -4.346 1.00 69.31 98 THR A O 1
ATOM 736 N N . GLY A 1 99 ? -4.845 19.192 -3.104 1.00 76.25 99 GLY A N 1
ATOM 737 C CA . GLY A 1 99 ? -5.854 20.229 -3.351 1.00 76.25 99 GLY A CA 1
ATOM 738 C C . GLY A 1 99 ? -6.885 20.299 -2.217 1.00 76.25 99 GLY A C 1
ATOM 739 O O . GLY A 1 99 ? -6.937 19.423 -1.364 1.00 76.25 99 GLY A O 1
ATOM 740 N N . SER A 1 100 ? -7.737 21.328 -2.185 1.00 80.12 100 SER A N 1
ATOM 741 C CA . SER A 1 100 ? -8.690 21.556 -1.078 1.00 80.12 100 SER A CA 1
ATOM 742 C C . SER A 1 100 ? -9.817 20.516 -0.949 1.00 80.12 100 SER A C 1
ATOM 744 O O . SER A 1 100 ? -10.606 20.594 -0.012 1.00 80.12 100 SER A O 1
ATOM 746 N N . VAL A 1 101 ? -9.912 19.554 -1.871 1.00 85.12 101 VAL A N 1
ATOM 747 C CA . VAL A 1 101 ? -10.986 18.551 -1.938 1.00 85.12 101 VAL A CA 1
ATOM 748 C C . VAL A 1 101 ? -10.406 17.156 -1.709 1.00 85.12 101 VAL A C 1
ATOM 750 O O . VAL A 1 101 ? -9.279 16.874 -2.116 1.00 85.12 101 VAL A O 1
ATOM 753 N N . ALA A 1 102 ? -11.176 16.282 -1.056 1.00 88.94 102 ALA A N 1
ATOM 754 C CA . ALA A 1 102 ? -10.802 14.882 -0.894 1.00 88.94 102 ALA A CA 1
ATOM 755 C C . ALA A 1 102 ? -10.666 14.178 -2.255 1.00 88.94 102 ALA A C 1
ATOM 757 O O . ALA A 1 102 ? -11.415 14.458 -3.193 1.00 88.94 102 ALA A O 1
ATOM 758 N N . LYS A 1 103 ? -9.707 13.256 -2.358 1.00 90.56 103 LYS A N 1
ATOM 759 C CA . LYS A 1 103 ? -9.461 12.463 -3.570 1.00 90.56 103 LYS A CA 1
ATOM 760 C C . LYS A 1 103 ? -9.694 10.989 -3.294 1.00 90.56 103 LYS A C 1
ATOM 762 O O . LYS A 1 103 ? -9.120 10.459 -2.346 1.00 90.56 103 LYS A O 1
ATOM 767 N N . ASN A 1 104 ? -10.475 10.335 -4.148 1.00 92.56 104 ASN A N 1
ATOM 768 C CA . ASN A 1 104 ? -10.661 8.888 -4.092 1.00 92.56 104 ASN A CA 1
ATOM 769 C C . ASN A 1 104 ? -9.352 8.177 -4.417 1.00 92.56 104 ASN A C 1
ATOM 771 O O . ASN A 1 104 ? -8.605 8.594 -5.308 1.00 92.56 104 ASN A O 1
ATOM 775 N N . ILE A 1 105 ? -9.101 7.092 -3.699 1.00 9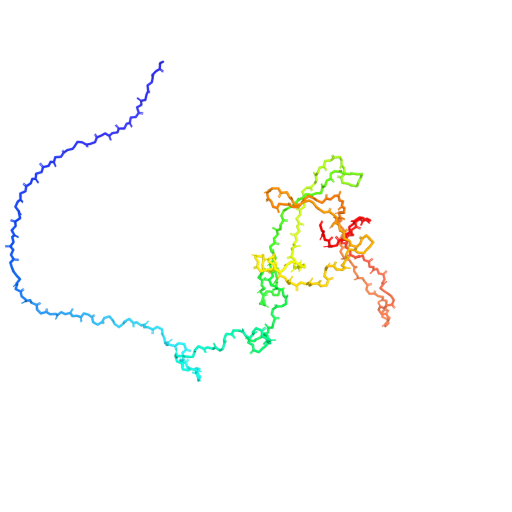3.00 105 ILE A N 1
ATOM 776 C CA . ILE A 1 105 ? -7.961 6.218 -3.922 1.00 93.00 105 ILE A CA 1
ATOM 777 C C . ILE A 1 105 ? -8.374 4.762 -3.796 1.00 93.00 105 ILE A C 1
ATOM 779 O O . ILE A 1 105 ? -9.381 4.418 -3.175 1.00 93.00 105 ILE A O 1
ATOM 783 N N . TRP A 1 106 ? -7.528 3.909 -4.354 1.00 94.31 106 TRP A N 1
ATOM 784 C CA . TRP A 1 106 ? -7.656 2.474 -4.245 1.00 94.31 106 TRP A CA 1
ATOM 785 C C . TRP A 1 106 ? -6.369 1.885 -3.701 1.00 94.31 106 TRP A C 1
ATOM 787 O O . TRP A 1 106 ? -5.275 2.335 -4.044 1.00 94.31 106 TRP A O 1
ATOM 797 N N . TYR A 1 107 ? -6.506 0.889 -2.837 1.00 94.25 107 TYR A N 1
ATOM 798 C CA . TYR A 1 107 ? -5.375 0.230 -2.202 1.00 94.25 107 TYR A CA 1
ATOM 799 C C . TYR A 1 107 ? -5.633 -1.264 -2.055 1.00 94.25 107 TYR A C 1
ATOM 801 O O . TYR A 1 107 ? -6.768 -1.734 -2.087 1.00 94.25 107 TYR A O 1
ATOM 809 N N . VAL A 1 108 ? -4.549 -2.011 -1.896 1.00 94.88 108 VAL A N 1
ATOM 810 C CA . VAL A 1 108 ? -4.577 -3.432 -1.557 1.00 94.88 108 VAL A CA 1
ATOM 811 C C . VAL A 1 108 ? -4.087 -3.593 -0.125 1.00 94.88 108 VAL A C 1
ATOM 813 O O . VAL A 1 108 ? -3.243 -2.825 0.337 1.00 94.88 108 VAL A O 1
ATOM 816 N N . LEU A 1 109 ? -4.613 -4.591 0.574 1.00 94.31 109 LEU A N 1
ATOM 817 C CA . LEU A 1 109 ? -4.136 -4.989 1.894 1.00 94.31 109 LEU A CA 1
ATOM 818 C C . LEU A 1 109 ? -3.521 -6.380 1.775 1.00 94.31 109 LEU A C 1
ATOM 820 O O . LEU A 1 109 ? -4.133 -7.276 1.194 1.00 94.31 109 LEU A O 1
ATOM 824 N N . THR A 1 110 ? -2.314 -6.552 2.307 1.00 93.94 110 THR A N 1
ATOM 825 C CA . THR A 1 110 ? -1.590 -7.834 2.282 1.00 93.94 110 THR A CA 1
ATOM 826 C C . THR A 1 110 ? -1.350 -8.375 3.681 1.00 93.94 110 THR A C 1
ATOM 828 O O . THR A 1 110 ? -1.510 -9.571 3.910 1.00 93.94 110 THR A O 1
ATOM 831 N N . ASP A 1 111 ? -1.023 -7.491 4.623 1.00 94.75 111 ASP A N 1
ATOM 832 C CA . ASP A 1 111 ? -0.581 -7.823 5.970 1.00 94.75 111 ASP A CA 1
ATOM 833 C C . ASP A 1 111 ? -1.293 -6.966 7.020 1.00 94.75 111 ASP A C 1
ATOM 835 O O . ASP A 1 111 ? -1.675 -5.823 6.766 1.00 94.75 111 ASP A O 1
ATOM 839 N N . THR A 1 112 ? -1.426 -7.501 8.229 1.00 95.69 112 THR A N 1
ATOM 840 C CA . THR A 1 112 ? -1.907 -6.764 9.403 1.00 95.69 112 THR A CA 1
ATOM 841 C C . THR A 1 112 ? -1.273 -7.319 10.680 1.00 95.69 112 THR A C 1
ATOM 843 O O . THR A 1 112 ? -0.929 -8.500 10.749 1.00 95.69 112 THR A O 1
ATOM 846 N N . ASN A 1 113 ? -1.105 -6.485 11.708 1.00 95.50 113 ASN A N 1
ATOM 847 C CA . ASN A 1 113 ? -0.734 -6.941 13.052 1.00 95.50 113 ASN A CA 1
ATOM 848 C C . ASN A 1 113 ? -1.934 -7.386 13.897 1.00 95.50 113 ASN A C 1
ATOM 850 O O . ASN A 1 113 ? -1.732 -7.768 15.048 1.00 95.50 113 ASN A O 1
ATOM 854 N N . ASP A 1 114 ? -3.156 -7.346 13.366 1.00 95.31 114 ASP A N 1
ATOM 855 C CA . ASP A 1 114 ? -4.346 -7.834 14.057 1.00 95.31 114 ASP A CA 1
ATOM 856 C C . ASP A 1 114 ? -4.720 -9.233 13.548 1.00 95.31 114 ASP A C 1
ATOM 858 O O . ASP A 1 114 ? -4.990 -9.443 12.363 1.00 95.31 114 ASP A O 1
ATOM 862 N N . LYS A 1 115 ? -4.723 -10.224 14.446 1.00 95.31 115 LYS A N 1
ATOM 863 C CA . LYS A 1 115 ? -4.994 -11.619 14.073 1.00 95.31 115 LYS A CA 1
ATOM 864 C C . LYS A 1 115 ? -6.438 -11.827 13.613 1.00 95.31 115 LYS A C 1
ATOM 866 O O . LYS A 1 115 ? -6.661 -12.623 12.702 1.00 95.31 115 LYS A O 1
ATOM 871 N N . GLY A 1 116 ? -7.392 -11.120 14.217 1.00 96.00 116 GLY A N 1
ATOM 872 C CA . GLY A 1 116 ? -8.804 -11.199 13.854 1.00 96.00 116 GLY A CA 1
ATOM 873 C C . GLY A 1 116 ? -9.037 -10.663 12.447 1.00 96.00 116 GLY A C 1
ATOM 874 O O . GLY A 1 116 ? -9.623 -11.359 11.619 1.00 96.00 116 GLY A O 1
ATOM 875 N N . ASN A 1 117 ? -8.481 -9.491 12.138 1.00 92.62 117 ASN A N 1
ATOM 876 C CA . ASN A 1 117 ? -8.542 -8.915 10.795 1.00 92.62 117 ASN A CA 1
ATOM 877 C C . ASN A 1 117 ? -7.837 -9.809 9.769 1.00 92.62 117 ASN A C 1
ATOM 879 O O . ASN A 1 117 ? -8.352 -9.996 8.668 1.00 92.62 117 ASN A O 1
ATOM 883 N N . ALA A 1 118 ? -6.688 -10.396 10.125 1.00 94.62 118 ALA A N 1
ATOM 884 C CA . ALA A 1 118 ? -5.977 -11.316 9.241 1.00 94.62 118 ALA A CA 1
ATOM 885 C C . ALA A 1 118 ? -6.840 -12.520 8.846 1.00 94.62 118 ALA A C 1
ATOM 887 O O . ALA A 1 118 ? -6.844 -12.924 7.685 1.00 94.62 118 ALA A O 1
ATOM 888 N N . ASP A 1 119 ? -7.589 -13.084 9.790 1.00 93.44 119 AS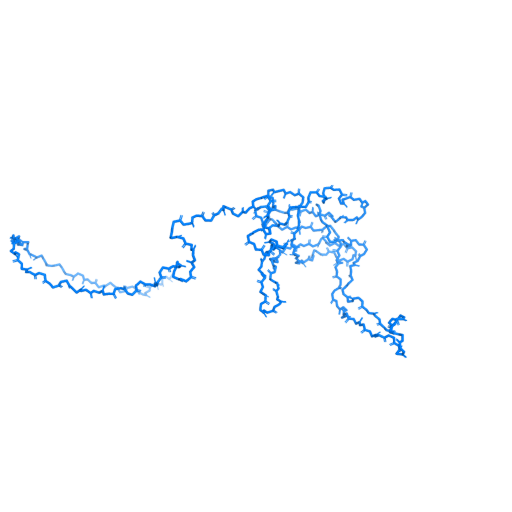P A N 1
ATOM 889 C CA . ASP A 1 119 ? -8.446 -14.235 9.515 1.00 93.44 119 ASP A CA 1
ATOM 890 C C . ASP A 1 119 ? -9.733 -13.846 8.781 1.00 93.44 119 ASP A C 1
ATOM 892 O O . ASP A 1 119 ? -10.132 -14.550 7.856 1.00 93.44 119 ASP A O 1
ATOM 896 N N . GLN A 1 120 ? -10.351 -12.716 9.137 1.00 91.94 120 GLN A N 1
ATOM 897 C CA . GLN A 1 120 ? -11.592 -12.244 8.511 1.00 91.94 120 GLN A CA 1
ATOM 898 C C . GLN A 1 120 ? -11.396 -11.788 7.062 1.00 91.94 120 GLN A C 1
ATOM 900 O O . GLN A 1 120 ? -12.242 -12.053 6.212 1.00 91.94 120 GLN A O 1
ATOM 905 N N . LEU A 1 121 ? -10.284 -11.108 6.776 1.00 90.12 121 LEU A N 1
ATOM 906 C CA . LEU A 1 121 ? -9.987 -10.543 5.457 1.00 90.12 121 LEU A CA 1
ATOM 907 C C . LEU A 1 121 ? -9.049 -11.431 4.625 1.00 90.12 121 LEU A C 1
ATOM 909 O O . LEU A 1 121 ? -8.724 -11.095 3.486 1.00 90.12 121 LEU A O 1
ATOM 913 N N . GLY A 1 122 ? -8.585 -12.553 5.186 1.00 91.62 122 GLY A N 1
ATOM 914 C CA . GLY A 1 122 ? -7.616 -13.431 4.534 1.00 91.62 122 GLY A CA 1
ATOM 915 C C . GLY A 1 122 ? -6.253 -12.766 4.324 1.00 91.62 122 GLY A C 1
ATOM 916 O O . GLY A 1 122 ? -5.581 -13.058 3.341 1.00 91.62 122 GLY A O 1
ATOM 917 N N . LEU A 1 123 ? -5.844 -11.862 5.217 1.00 93.75 123 LEU A N 1
ATOM 918 C CA . LEU A 1 123 ? -4.534 -11.213 5.173 1.00 93.75 123 LEU A CA 1
ATOM 919 C C . LEU A 1 123 ? -3.476 -12.056 5.895 1.00 93.75 123 LEU A C 1
ATOM 921 O O . LEU A 1 123 ? -3.758 -12.988 6.661 1.00 93.75 123 LEU A O 1
ATOM 925 N N . ASN A 1 124 ? -2.219 -11.706 5.680 1.00 93.69 124 ASN A N 1
ATOM 926 C CA . ASN A 1 124 ? -1.110 -12.249 6.442 1.00 93.69 124 ASN A CA 1
ATOM 927 C C . ASN A 1 124 ? -1.063 -11.611 7.835 1.00 93.69 124 ASN A C 1
ATOM 929 O O . ASN A 1 124 ? -1.119 -10.390 7.986 1.00 93.69 124 ASN A O 1
ATOM 933 N N . PHE A 1 125 ? -0.951 -12.447 8.867 1.00 95.00 125 PHE A N 1
ATOM 934 C CA . PHE A 1 125 ? -0.731 -11.962 10.222 1.00 95.00 125 PHE A CA 1
ATOM 935 C C . PHE A 1 125 ? 0.760 -11.697 10.436 1.00 95.00 125 PHE A C 1
ATOM 937 O O . PHE A 1 125 ? 1.570 -12.624 10.460 1.00 95.00 125 PHE A O 1
ATOM 944 N N . SER A 1 126 ? 1.100 -10.428 10.626 1.00 95.31 126 SER A N 1
ATOM 945 C CA . SER A 1 126 ? 2.466 -9.925 10.723 1.00 95.31 126 SER A CA 1
ATOM 946 C C . SER A 1 126 ? 2.640 -9.149 12.039 1.00 95.31 126 SER A C 1
ATOM 948 O O . SER A 1 126 ? 2.578 -7.919 12.046 1.00 95.31 126 SER A O 1
ATOM 950 N N . PRO A 1 127 ? 2.900 -9.829 13.179 1.00 95.56 127 PRO A N 1
ATOM 951 C CA . PRO A 1 127 ? 2.962 -9.193 14.503 1.00 95.56 127 PRO A CA 1
ATOM 952 C C . PRO A 1 127 ? 4.096 -8.167 14.636 1.00 95.56 127 PRO A C 1
ATOM 954 O O . PRO A 1 127 ? 4.025 -7.264 15.465 1.00 95.56 127 PRO A O 1
ATOM 957 N N . LYS A 1 128 ? 5.131 -8.255 13.789 1.00 93.62 128 LYS A N 1
ATOM 958 C CA . LYS A 1 128 ? 6.215 -7.262 13.734 1.00 93.62 128 LYS A CA 1
ATOM 959 C C . LYS A 1 128 ? 5.726 -5.868 13.321 1.00 93.62 128 LYS A C 1
ATOM 961 O O . LYS A 1 128 ? 6.372 -4.890 13.687 1.00 93.62 128 LYS A O 1
ATOM 966 N N . LEU A 1 129 ? 4.586 -5.761 12.626 1.00 94.75 129 LEU A N 1
ATOM 967 C CA . LEU A 1 129 ? 4.007 -4.468 12.241 1.00 94.75 129 LEU A CA 1
ATOM 968 C C . LEU A 1 129 ? 3.582 -3.622 13.452 1.00 94.75 129 LEU A C 1
ATOM 970 O O . LEU A 1 129 ? 3.550 -2.400 13.344 1.00 94.75 129 LEU A O 1
ATOM 974 N N . THR A 1 130 ? 3.381 -4.228 14.629 1.00 94.56 130 THR A N 1
ATOM 975 C CA . THR A 1 130 ? 3.175 -3.499 15.895 1.00 94.56 130 THR A CA 1
ATOM 976 C C . THR A 1 130 ? 4.305 -2.511 16.198 1.00 94.56 130 THR A C 1
ATOM 978 O O . THR A 1 130 ? 4.067 -1.475 16.812 1.00 94.56 130 THR A O 1
ATOM 981 N N . TYR A 1 131 ? 5.521 -2.789 15.726 1.00 93.62 131 TYR A N 1
ATOM 982 C CA . TYR A 1 131 ? 6.697 -1.945 15.943 1.00 93.62 131 TYR A CA 1
ATOM 983 C C . TYR A 1 131 ? 7.066 -1.098 14.721 1.00 93.62 131 TYR A C 1
ATOM 985 O O . TYR A 1 131 ? 8.125 -0.478 14.707 1.00 93.62 131 TYR A O 1
ATOM 993 N N . ALA A 1 132 ? 6.228 -1.068 13.682 1.00 91.75 132 ALA A N 1
ATOM 994 C CA . ALA A 1 132 ? 6.551 -0.363 12.445 1.00 91.75 132 ALA A CA 1
ATOM 995 C C . ALA A 1 132 ? 6.351 1.158 12.537 1.00 91.75 132 ALA A C 1
ATOM 997 O O . ALA A 1 132 ? 6.928 1.901 11.747 1.00 91.75 132 ALA A O 1
ATOM 998 N N . ALA A 1 133 ? 5.557 1.634 13.502 1.00 88.50 133 ALA A N 1
ATOM 999 C CA . ALA A 1 133 ? 5.249 3.050 13.701 1.00 88.50 133 ALA A CA 1
ATOM 1000 C C . ALA A 1 133 ? 6.402 3.819 14.374 1.00 88.50 133 ALA A C 1
ATOM 1002 O O . ALA A 1 133 ? 6.249 4.375 15.461 1.00 88.50 133 ALA A O 1
ATOM 1003 N N . VAL A 1 134 ? 7.562 3.855 13.718 1.00 87.38 134 VAL A N 1
ATOM 1004 C CA . VAL A 1 134 ? 8.734 4.632 14.141 1.00 87.38 134 VAL A CA 1
ATOM 1005 C C . VAL A 1 134 ? 8.927 5.809 13.186 1.00 87.38 134 VAL A C 1
ATOM 1007 O O . VAL A 1 134 ? 8.999 5.634 11.970 1.00 87.38 134 VAL A O 1
ATOM 1010 N N . GLY A 1 135 ? 9.008 7.028 13.726 1.00 86.19 135 GLY A N 1
ATOM 1011 C CA . GLY A 1 135 ? 9.148 8.244 12.920 1.00 86.19 135 GLY A CA 1
ATOM 1012 C C . GLY A 1 135 ? 7.979 8.435 11.945 1.00 86.19 135 GLY A C 1
ATOM 1013 O O . GLY A 1 135 ? 6.819 8.402 12.348 1.00 86.19 135 GLY A O 1
ATOM 1014 N N . GLN A 1 136 ? 8.288 8.631 10.660 1.00 85.94 136 GLN A N 1
ATOM 1015 C CA . GLN A 1 136 ? 7.309 8.830 9.578 1.00 85.94 136 GLN A CA 1
ATOM 1016 C C . GLN A 1 136 ? 7.041 7.552 8.759 1.00 85.94 136 GLN A C 1
ATOM 1018 O O . GLN A 1 136 ? 6.548 7.620 7.639 1.00 85.94 136 GLN A O 1
ATOM 1023 N N . ALA A 1 137 ? 7.359 6.371 9.300 1.00 90.31 137 ALA A N 1
ATOM 1024 C CA . ALA A 1 137 ? 7.230 5.105 8.576 1.00 90.31 137 ALA A CA 1
ATOM 1025 C C . ALA A 1 137 ? 5.780 4.626 8.375 1.00 90.31 137 ALA A C 1
ATOM 1027 O O . ALA A 1 137 ? 5.563 3.693 7.606 1.00 90.31 137 ALA A O 1
ATOM 1028 N N . VAL A 1 138 ? 4.784 5.247 9.022 1.00 94.56 138 VAL A N 1
ATOM 1029 C CA . VAL A 1 138 ? 3.368 4.847 8.944 1.00 94.56 138 VAL A CA 1
ATOM 1030 C C . VAL A 1 138 ? 2.468 6.062 8.709 1.00 94.56 138 VAL A C 1
ATOM 1032 O O . VAL A 1 138 ? 2.606 7.086 9.380 1.00 94.56 138 VAL A O 1
ATOM 1035 N N . ARG A 1 139 ? 1.508 5.936 7.788 1.00 93.62 139 ARG A N 1
ATOM 1036 C CA . ARG A 1 139 ? 0.451 6.927 7.542 1.00 93.62 139 ARG A CA 1
ATOM 1037 C C . ARG A 1 139 ? -0.664 6.783 8.561 1.00 93.62 139 ARG A C 1
ATOM 1039 O O . ARG A 1 139 ? -1.000 5.685 8.984 1.00 93.62 139 ARG A O 1
ATOM 1046 N N . VAL A 1 140 ? -1.283 7.905 8.903 1.00 93.94 140 VAL A N 1
ATOM 1047 C CA . VAL A 1 140 ? -2.489 7.914 9.734 1.00 93.94 140 VAL A CA 1
ATOM 1048 C C . VAL A 1 140 ? -3.713 7.932 8.828 1.00 93.94 140 VAL A C 1
ATOM 1050 O O . VAL A 1 140 ? -3.835 8.823 7.973 1.00 93.94 140 VAL A O 1
ATOM 1053 N N . ALA A 1 141 ? -4.615 6.980 9.044 1.00 95.38 141 ALA A N 1
ATOM 1054 C CA . ALA A 1 141 ? -5.934 6.970 8.434 1.00 95.38 141 ALA A CA 1
ATOM 1055 C C . ALA A 1 141 ? -7.034 6.879 9.497 1.00 95.38 141 ALA A C 1
ATOM 1057 O O . ALA A 1 141 ? -6.811 6.517 10.648 1.00 95.38 141 ALA A O 1
ATOM 1058 N N . THR A 1 142 ? -8.242 7.261 9.110 1.00 96.56 142 THR A N 1
ATOM 1059 C CA . THR A 1 142 ? -9.452 7.066 9.903 1.00 96.56 142 THR A CA 1
ATOM 1060 C C . THR A 1 142 ? -10.280 5.985 9.230 1.00 96.56 142 THR A C 1
ATOM 1062 O O . THR A 1 142 ? -10.539 6.078 8.032 1.00 96.56 142 THR A O 1
ATOM 1065 N N . LEU A 1 143 ? -10.666 4.960 9.991 1.00 95.19 143 LEU A N 1
ATOM 1066 C CA . LEU A 1 143 ? -11.659 3.989 9.552 1.00 95.19 143 LEU A CA 1
ATOM 1067 C C . LEU A 1 143 ? -13.043 4.621 9.674 1.00 95.19 143 LEU A C 1
ATOM 1069 O O . LEU A 1 143 ? -13.484 4.962 10.773 1.00 95.19 143 LEU A O 1
ATOM 1073 N N . GLU A 1 144 ? -13.699 4.801 8.538 1.00 95.44 144 GLU A N 1
ATOM 1074 C CA . GLU A 1 144 ? -15.024 5.396 8.461 1.00 95.44 144 GLU A CA 1
ATOM 1075 C C . GLU A 1 144 ? -16.120 4.360 8.753 1.00 95.44 144 GLU A C 1
ATOM 1077 O O . GLU A 1 144 ? -15.895 3.147 8.778 1.00 95.44 144 GLU A O 1
ATOM 1082 N N . LYS A 1 145 ? -17.354 4.836 8.958 1.00 94.75 145 LYS A N 1
ATOM 1083 C CA . LYS A 1 145 ? -18.513 3.969 9.254 1.00 94.75 145 LYS A CA 1
ATOM 1084 C C . LYS A 1 145 ? -18.837 2.980 8.133 1.00 94.75 145 LYS A C 1
ATOM 1086 O O . LYS A 1 145 ? -19.411 1.931 8.403 1.00 94.75 145 LYS A O 1
ATOM 1091 N N . ASP A 1 146 ? -18.499 3.326 6.895 1.00 92.88 146 ASP A N 1
ATOM 1092 C CA . ASP A 1 146 ? -18.686 2.489 5.709 1.00 92.88 146 ASP A CA 1
ATOM 1093 C C . ASP A 1 146 ? -17.514 1.524 5.469 1.00 92.88 146 ASP A C 1
ATOM 1095 O O . ASP A 1 146 ? -17.456 0.885 4.421 1.00 92.88 146 ASP A O 1
ATOM 1099 N N . THR A 1 147 ? -16.597 1.398 6.437 1.00 90.44 147 THR A N 1
ATOM 1100 C CA . THR A 1 147 ? -15.379 0.570 6.406 1.00 90.44 147 THR A CA 1
ATOM 1101 C C . THR A 1 147 ? -14.291 1.031 5.431 1.00 90.44 147 THR A C 1
ATOM 1103 O O . THR A 1 147 ? -13.262 0.366 5.300 1.00 90.44 147 THR A O 1
ATOM 1106 N N . SER A 1 148 ? -14.466 2.189 4.789 1.00 94.75 148 SER A N 1
ATOM 1107 C CA . SER A 1 148 ? -13.414 2.812 3.988 1.00 94.75 148 SER A CA 1
ATOM 1108 C C . SER A 1 148 ? -12.366 3.506 4.864 1.00 94.75 148 SER A C 1
ATOM 1110 O O . SER A 1 148 ? -12.615 3.859 6.021 1.00 94.75 148 SER A O 1
ATOM 1112 N N . LEU A 1 149 ? -11.165 3.696 4.315 1.00 95.88 149 LEU A N 1
ATOM 1113 C CA . LEU A 1 149 ? -10.106 4.456 4.975 1.00 95.88 149 LEU A CA 1
ATOM 1114 C C . LEU A 1 149 ? -10.013 5.875 4.413 1.00 95.88 149 LEU A C 1
ATOM 1116 O O . LEU A 1 149 ? -9.795 6.073 3.213 1.00 95.88 149 LEU A O 1
ATOM 1120 N N . THR A 1 150 ? -10.074 6.859 5.308 1.00 96.19 150 THR A N 1
ATOM 1121 C CA . THR A 1 150 ? -9.727 8.253 5.021 1.00 96.19 150 THR A CA 1
ATOM 1122 C C . THR A 1 150 ? -8.302 8.535 5.485 1.00 96.19 150 THR A C 1
ATOM 1124 O O . THR A 1 150 ? -8.037 8.684 6.677 1.00 96.19 150 THR A O 1
ATOM 1127 N N . PHE A 1 151 ? -7.368 8.661 4.552 1.00 95.44 151 PHE A N 1
ATOM 1128 C CA . PHE A 1 151 ? -5.968 8.961 4.833 1.00 95.44 151 PHE A CA 1
ATOM 1129 C C . PHE A 1 151 ? -5.747 10.464 5.023 1.00 95.44 151 PHE A C 1
ATOM 1131 O O . PHE A 1 151 ? -6.280 11.291 4.279 1.00 95.44 151 PHE A O 1
ATOM 1138 N N . ASN A 1 152 ? -4.902 10.835 5.986 1.00 93.62 152 ASN A N 1
ATOM 1139 C CA . ASN A 1 152 ? -4.591 12.245 6.240 1.00 93.62 152 ASN A CA 1
ATOM 1140 C C . ASN A 1 152 ? -3.719 12.881 5.140 1.00 93.62 152 ASN A C 1
ATOM 1142 O O . ASN A 1 152 ? -3.928 14.039 4.781 1.00 93.62 152 ASN A O 1
ATOM 1146 N N . ALA A 1 153 ? -2.736 12.138 4.623 1.00 91.69 153 ALA A N 1
ATOM 1147 C CA . ALA A 1 153 ? -1.786 12.586 3.601 1.00 91.69 153 ALA A CA 1
ATOM 1148 C C . ALA A 1 153 ? -1.121 11.382 2.906 1.00 91.69 153 ALA A C 1
ATOM 1150 O O . ALA A 1 153 ? -1.394 10.231 3.268 1.00 91.69 153 ALA A O 1
ATOM 1151 N N . GLY A 1 154 ? -0.257 11.643 1.924 1.00 91.06 154 GLY A N 1
ATOM 1152 C CA . GLY A 1 154 ? 0.538 10.639 1.217 1.00 91.06 154 GLY A CA 1
ATOM 1153 C C . GLY A 1 154 ? -0.107 10.160 -0.078 1.00 91.06 154 GLY A C 1
ATOM 1154 O O . GLY A 1 154 ? -0.987 9.304 -0.040 1.00 91.06 154 GLY A O 1
ATOM 1155 N N . THR A 1 155 ? 0.326 10.674 -1.225 1.00 90.06 155 THR A N 1
ATOM 1156 C CA . THR A 1 155 ? -0.094 10.187 -2.548 1.00 90.06 155 THR A CA 1
ATOM 1157 C C . THR A 1 155 ? 1.065 9.559 -3.313 1.00 90.06 155 THR A C 1
ATOM 1159 O O . THR A 1 155 ? 2.232 9.775 -2.993 1.00 90.06 155 THR A O 1
ATOM 1162 N N . VAL A 1 156 ? 0.733 8.793 -4.349 1.00 91.06 156 VAL A N 1
ATOM 1163 C CA . VAL A 1 156 ? 1.690 8.287 -5.334 1.00 91.06 156 VAL A CA 1
ATOM 1164 C C . VAL A 1 156 ? 1.340 8.873 -6.691 1.00 91.06 156 VAL A C 1
ATOM 1166 O O . VAL A 1 156 ? 0.175 8.867 -7.090 1.00 91.06 156 VAL A O 1
ATOM 1169 N N . ASP A 1 157 ? 2.347 9.387 -7.383 1.00 89.56 157 ASP A N 1
ATOM 1170 C CA . ASP A 1 157 ? 2.253 9.761 -8.784 1.00 89.56 157 ASP A CA 1
ATOM 1171 C C . ASP A 1 157 ? 2.608 8.548 -9.652 1.00 89.56 157 ASP A C 1
ATOM 1173 O O . ASP A 1 157 ? 3.722 8.030 -9.581 1.00 89.56 157 ASP A O 1
ATOM 1177 N N . PHE A 1 158 ? 1.649 8.088 -10.456 1.00 90.31 158 PHE A N 1
ATOM 1178 C CA . PHE A 1 158 ? 1.796 6.956 -11.376 1.00 90.31 158 PHE A CA 1
ATOM 1179 C C . PHE A 1 158 ? 2.011 7.387 -12.835 1.00 90.31 158 PHE A C 1
ATOM 1181 O O . PHE A 1 158 ? 2.002 6.539 -13.725 1.00 90.31 158 PHE A O 1
ATOM 1188 N N . THR A 1 159 ? 2.169 8.684 -13.114 1.00 90.94 159 THR A N 1
ATOM 1189 C CA . THR A 1 159 ? 2.250 9.202 -14.492 1.00 90.94 159 THR A CA 1
ATOM 1190 C C . THR A 1 159 ? 3.533 8.794 -15.218 1.00 90.94 159 THR A C 1
ATOM 1192 O O . THR A 1 159 ? 3.537 8.666 -16.443 1.00 90.94 159 THR A O 1
ATOM 1195 N N . ALA A 1 160 ? 4.626 8.572 -14.484 1.00 91.88 160 ALA A N 1
ATOM 1196 C CA . ALA A 1 160 ? 5.917 8.244 -15.069 1.00 91.88 160 ALA A CA 1
ATOM 1197 C C . ALA A 1 160 ? 6.084 6.736 -15.322 1.00 91.88 160 ALA A C 1
ATOM 1199 O O . ALA A 1 160 ? 5.888 5.898 -14.441 1.00 91.88 160 ALA A O 1
ATOM 1200 N N . ASN A 1 161 ? 6.554 6.389 -16.522 1.00 93.56 161 ASN A N 1
ATOM 1201 C CA . ASN A 1 161 ? 6.890 5.012 -16.881 1.00 93.56 161 ASN A CA 1
ATOM 1202 C C . ASN A 1 161 ? 8.256 4.604 -16.318 1.00 93.56 161 ASN A C 1
ATOM 1204 O O . ASN A 1 161 ? 9.226 5.369 -16.375 1.00 93.56 161 ASN A O 1
ATOM 1208 N N . ARG A 1 162 ? 8.361 3.367 -15.823 1.00 94.12 162 ARG A N 1
ATOM 1209 C CA . ARG A 1 162 ? 9.648 2.782 -15.429 1.00 94.12 162 ARG A CA 1
ATOM 1210 C C . ARG A 1 162 ? 10.532 2.603 -16.666 1.00 94.12 162 ARG A C 1
ATOM 1212 O O . ARG A 1 162 ? 10.101 2.011 -17.651 1.00 94.12 162 ARG A O 1
ATOM 1219 N N . THR A 1 163 ? 11.782 3.057 -16.596 1.00 94.75 163 THR A N 1
ATOM 1220 C CA . THR A 1 163 ? 12.785 2.834 -17.650 1.00 94.75 163 THR A CA 1
ATOM 1221 C C . 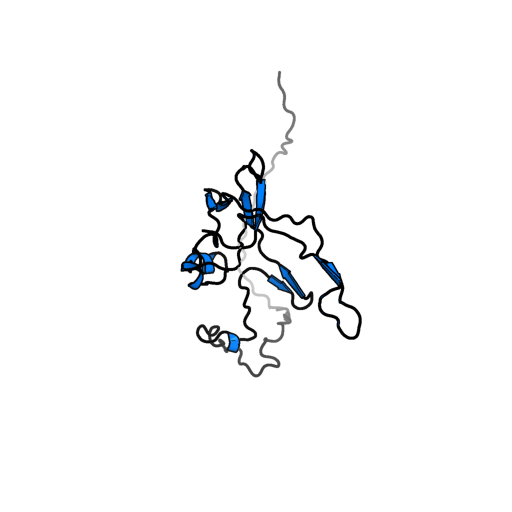THR A 1 163 ? 14.110 2.383 -17.044 1.00 94.75 163 THR A C 1
ATOM 1223 O O . THR A 1 163 ? 14.465 2.781 -15.936 1.00 94.75 163 THR A O 1
ATOM 1226 N N . LEU A 1 164 ? 14.836 1.520 -17.752 1.00 94.81 164 LEU A N 1
ATOM 1227 C CA . LEU A 1 164 ? 16.175 1.077 -17.373 1.00 94.81 164 LEU A CA 1
ATOM 1228 C C . LEU A 1 164 ? 16.953 0.741 -18.644 1.00 94.81 164 LEU A C 1
ATOM 1230 O O . LEU A 1 164 ? 16.577 -0.179 -19.369 1.00 94.81 164 LEU A O 1
ATOM 1234 N N . VAL A 1 165 ? 18.026 1.483 -18.909 1.00 96.12 165 VAL A N 1
ATOM 1235 C CA . VAL A 1 165 ? 18.939 1.221 -20.026 1.00 96.12 165 VAL A CA 1
ATOM 1236 C C . VAL A 1 165 ? 20.309 0.865 -19.450 1.00 96.12 165 VAL A C 1
ATOM 1238 O O . VAL A 1 165 ? 20.875 1.679 -18.712 1.00 96.12 165 VAL A O 1
ATOM 1241 N N . PRO A 1 166 ? 20.861 -0.324 -19.754 1.00 96.75 166 PRO A N 1
ATOM 1242 C CA . PRO A 1 166 ? 22.168 -0.729 -19.245 1.00 96.75 166 PRO A CA 1
ATOM 1243 C C . PRO A 1 166 ? 23.294 0.190 -19.747 1.00 96.75 166 PRO A C 1
ATOM 1245 O O . PRO A 1 166 ? 23.159 0.883 -20.758 1.00 96.75 166 PRO A O 1
ATOM 1248 N N . GLY A 1 167 ? 24.410 0.199 -19.016 1.00 96.00 167 GLY A N 1
ATOM 1249 C CA . GLY A 1 167 ? 25.665 0.821 -19.441 1.00 96.00 167 GLY A CA 1
ATOM 1250 C C . GLY A 1 167 ? 26.287 0.126 -20.661 1.00 96.00 167 GLY A C 1
ATOM 1251 O O . GLY A 1 167 ? 25.781 -0.882 -21.158 1.00 96.00 167 GLY A O 1
ATOM 1252 N N . ALA A 1 168 ? 27.392 0.673 -21.165 1.00 95.06 168 ALA A N 1
ATOM 1253 C CA . ALA A 1 168 ? 28.073 0.120 -22.333 1.00 95.06 168 ALA A CA 1
ATOM 1254 C C . ALA A 1 168 ? 28.765 -1.213 -22.008 1.00 95.06 168 ALA A C 1
ATOM 1256 O O . ALA A 1 168 ? 29.426 -1.346 -20.981 1.00 95.06 168 ALA A O 1
ATOM 1257 N N . ALA A 1 169 ? 28.677 -2.190 -22.914 1.00 93.50 169 ALA A N 1
ATOM 1258 C CA . ALA A 1 169 ? 29.447 -3.425 -22.788 1.00 93.50 169 ALA A CA 1
ATOM 1259 C C . ALA A 1 169 ? 30.966 -3.129 -22.728 1.00 93.50 169 ALA A C 1
ATOM 1261 O O . ALA A 1 169 ? 31.428 -2.205 -23.402 1.00 93.50 169 ALA A O 1
ATOM 1262 N N . PRO A 1 170 ? 31.754 -3.897 -21.949 1.00 94.19 170 PRO A N 1
ATOM 1263 C CA . PRO A 1 170 ? 31.348 -5.057 -21.144 1.00 94.19 170 PRO A CA 1
ATOM 1264 C C . PRO A 1 170 ? 30.734 -4.700 -19.776 1.00 94.19 170 PRO A C 1
ATOM 1266 O O . PRO A 1 170 ? 30.253 -5.585 -19.074 1.00 94.19 170 PRO A O 1
ATOM 1269 N N . ASN A 1 171 ? 30.710 -3.419 -19.398 1.00 93.56 171 ASN A N 1
ATOM 1270 C CA . ASN A 1 171 ? 30.311 -2.963 -18.067 1.00 93.56 171 ASN A CA 1
ATOM 1271 C C . ASN A 1 171 ? 28.906 -2.343 -18.086 1.00 93.56 171 ASN A C 1
ATOM 1273 O O . ASN A 1 171 ? 28.731 -1.131 -18.200 1.00 93.56 171 ASN A O 1
ATOM 1277 N N . ALA A 1 172 ? 27.881 -3.177 -17.908 1.00 95.00 172 ALA A N 1
ATOM 1278 C CA . ALA A 1 172 ? 26.482 -2.736 -17.884 1.00 95.00 172 ALA A CA 1
ATOM 1279 C C . ALA A 1 172 ? 26.116 -1.820 -16.691 1.00 95.00 172 ALA A C 1
ATOM 1281 O O . ALA A 1 172 ? 24.995 -1.305 -16.650 1.00 95.00 172 ALA A O 1
ATOM 1282 N N . PHE A 1 173 ? 27.029 -1.614 -15.733 1.00 94.88 173 PHE A N 1
ATOM 1283 C CA . PHE A 1 173 ? 26.829 -0.773 -14.554 1.00 94.88 173 PHE A CA 1
ATOM 1284 C C . PHE A 1 173 ? 27.886 0.347 -14.461 1.00 94.88 173 PHE A C 1
ATOM 1286 O O . PHE A 1 173 ? 29.069 0.067 -14.676 1.00 94.88 173 PHE A O 1
ATOM 1293 N N . PRO A 1 174 ? 27.496 1.583 -14.085 1.00 93.44 174 PRO A N 1
ATOM 1294 C CA . PRO A 1 174 ? 26.125 2.026 -13.801 1.00 93.44 174 PRO A CA 1
ATOM 1295 C C . PRO A 1 174 ? 25.241 2.075 -15.064 1.00 93.44 174 PRO A C 1
ATOM 1297 O O . PRO A 1 174 ? 25.763 2.189 -16.175 1.00 93.44 174 PRO A O 1
ATOM 1300 N N . PRO A 1 175 ? 23.905 1.955 -14.926 1.00 96.12 175 PRO A N 1
ATOM 1301 C CA . PRO A 1 175 ? 22.992 2.079 -16.058 1.00 96.12 175 PRO A CA 1
ATOM 1302 C C . PRO A 1 175 ? 23.117 3.460 -16.710 1.00 96.12 175 PRO A C 1
ATOM 1304 O O . PRO A 1 175 ? 23.294 4.467 -16.023 1.00 96.12 175 PRO A O 1
ATOM 1307 N N . LYS A 1 176 ? 22.981 3.516 -18.040 1.00 95.56 176 LYS A N 1
ATOM 1308 C CA . LYS A 1 176 ? 23.016 4.772 -18.804 1.00 95.56 176 LYS A CA 1
ATOM 1309 C C . LYS A 1 176 ? 21.842 5.677 -18.439 1.00 95.56 176 LYS A C 1
ATOM 1311 O O . LYS A 1 176 ? 22.007 6.888 -18.329 1.00 95.56 176 LYS A O 1
ATOM 1316 N N . THR A 1 177 ? 20.659 5.091 -18.275 1.00 94.44 177 THR A N 1
ATOM 1317 C CA . THR A 1 177 ? 19.467 5.787 -17.785 1.00 94.44 177 THR A CA 1
ATOM 1318 C C . THR A 1 177 ? 18.659 4.864 -16.886 1.00 94.44 177 THR A C 1
ATOM 1320 O O . THR A 1 177 ? 18.598 3.651 -17.098 1.00 94.44 177 THR A O 1
ATOM 1323 N N . PHE A 1 178 ? 18.014 5.446 -15.882 1.00 93.94 178 PHE A N 1
ATOM 1324 C CA . PHE A 1 178 ? 17.010 4.766 -15.081 1.00 93.94 178 PHE A CA 1
ATOM 1325 C C . PHE A 1 178 ? 15.919 5.763 -14.684 1.00 93.94 178 PHE A C 1
ATOM 1327 O O . PHE A 1 178 ? 16.211 6.915 -14.371 1.00 93.94 178 PHE A O 1
ATOM 1334 N N . ASN A 1 179 ? 14.670 5.310 -14.684 1.00 93.50 179 ASN A N 1
ATOM 1335 C CA . ASN A 1 179 ? 13.546 6.004 -14.072 1.00 93.50 179 ASN A CA 1
ATOM 1336 C C . ASN A 1 179 ? 12.740 4.981 -13.260 1.00 93.50 179 ASN A C 1
ATOM 1338 O O . ASN A 1 179 ? 12.329 3.963 -13.827 1.00 93.50 179 ASN A O 1
ATOM 1342 N N . PRO A 1 180 ? 12.498 5.208 -11.958 1.00 91.31 180 PRO A N 1
ATOM 1343 C CA . PRO A 1 180 ? 11.813 4.234 -11.107 1.00 91.31 180 PRO A CA 1
ATOM 1344 C C . PRO A 1 180 ? 10.353 3.976 -11.519 1.00 91.31 180 PRO A C 1
ATOM 1346 O O . PRO A 1 180 ? 9.844 2.880 -11.266 1.00 91.31 180 PRO A O 1
ATOM 1349 N N . GLY A 1 181 ? 9.715 4.935 -12.203 1.00 94.56 181 GLY A N 1
ATOM 1350 C CA . GLY A 1 181 ? 8.293 4.915 -12.534 1.00 94.56 181 GLY A CA 1
ATOM 1351 C C . GLY A 1 181 ? 7.499 5.684 -11.485 1.00 94.56 181 GLY A C 1
ATOM 1352 O O . GLY A 1 181 ? 7.733 6.876 -11.314 1.00 94.56 181 GLY A O 1
ATOM 1353 N N . ALA A 1 182 ? 6.605 5.000 -10.773 1.00 93.50 182 ALA A N 1
ATOM 1354 C CA . ALA A 1 182 ? 5.772 5.613 -9.746 1.00 93.50 182 ALA A CA 1
ATOM 1355 C C . ALA A 1 182 ? 6.591 6.178 -8.570 1.00 93.50 182 ALA A C 1
ATOM 1357 O O . ALA A 1 182 ? 7.523 5.524 -8.089 1.00 93.50 182 ALA A O 1
ATOM 1358 N N . VAL A 1 183 ? 6.221 7.366 -8.084 1.00 93.31 183 VAL A N 1
ATOM 1359 C CA . VAL A 1 183 ? 6.923 8.066 -6.995 1.00 93.31 183 VAL A CA 1
ATOM 1360 C C . VAL A 1 183 ? 5.923 8.528 -5.938 1.00 93.31 183 VAL A C 1
ATOM 1362 O O . VAL A 1 183 ? 4.952 9.215 -6.244 1.00 93.31 183 VAL A O 1
ATOM 1365 N N . GLY A 1 184 ? 6.155 8.134 -4.686 1.00 91.56 184 GLY A N 1
ATOM 1366 C CA . GLY A 1 184 ? 5.407 8.643 -3.537 1.00 91.56 184 GLY A CA 1
ATOM 1367 C C . GLY A 1 184 ? 5.831 10.065 -3.176 1.00 91.56 184 GLY A C 1
ATOM 1368 O O . GLY A 1 184 ? 7.004 10.414 -3.312 1.00 91.56 184 GLY A O 1
ATOM 1369 N N . ASP A 1 185 ? 4.893 10.881 -2.701 1.00 91.00 185 ASP A N 1
ATOM 1370 C CA . ASP A 1 185 ? 5.229 12.180 -2.115 1.00 91.00 185 ASP A CA 1
ATOM 1371 C C . ASP A 1 185 ? 5.966 12.025 -0.765 1.00 91.00 185 ASP A C 1
ATOM 1373 O O . ASP A 1 185 ? 6.169 10.923 -0.252 1.00 91.00 185 ASP A O 1
ATOM 1377 N N . LYS A 1 186 ? 6.359 13.151 -0.159 1.00 91.62 186 LYS A N 1
ATOM 1378 C CA . LYS A 1 186 ? 7.085 13.169 1.122 1.00 91.62 186 LYS A CA 1
ATOM 1379 C C . LYS A 1 186 ? 6.323 12.558 2.310 1.00 91.62 186 LYS A C 1
ATOM 1381 O O . LYS A 1 186 ? 6.942 12.269 3.327 1.00 91.62 186 LYS A O 1
ATOM 1386 N N . ASP A 1 187 ? 5.001 12.430 2.213 1.00 91.75 187 ASP A N 1
ATOM 1387 C CA . ASP A 1 187 ? 4.128 11.911 3.269 1.00 91.75 187 ASP A CA 1
ATOM 1388 C C . ASP A 1 187 ? 3.682 10.466 2.972 1.00 91.75 187 ASP A C 1
ATOM 1390 O O . ASP A 1 187 ? 2.930 9.868 3.749 1.00 91.75 187 ASP A O 1
ATOM 1394 N N . TYR A 1 188 ? 4.110 9.896 1.839 1.00 92.38 188 TYR A N 1
ATOM 1395 C CA . TYR A 1 188 ? 3.761 8.545 1.438 1.00 92.38 188 TYR A CA 1
ATOM 1396 C C . TYR A 1 188 ? 4.660 7.496 2.099 1.00 92.38 188 TYR A C 1
ATOM 1398 O O . TYR A 1 188 ? 5.885 7.525 2.031 1.00 92.38 188 TYR A O 1
ATOM 1406 N N . THR A 1 189 ? 4.009 6.487 2.664 1.00 93.75 189 THR A N 1
ATOM 1407 C CA . THR A 1 189 ? 4.583 5.205 3.073 1.00 93.75 189 THR A CA 1
ATOM 1408 C C . THR A 1 189 ? 3.524 4.122 2.840 1.00 93.75 189 THR A C 1
ATOM 1410 O O . THR A 1 189 ? 2.325 4.419 2.920 1.00 93.75 189 THR A O 1
ATOM 1413 N N . PRO A 1 190 ? 3.917 2.873 2.524 1.00 93.62 190 PRO A N 1
ATOM 1414 C CA . PRO A 1 190 ? 2.971 1.781 2.299 1.00 93.62 190 PRO A CA 1
ATOM 1415 C C . PRO A 1 190 ? 2.241 1.307 3.566 1.00 93.62 190 PRO A C 1
ATOM 1417 O O . PRO A 1 190 ? 1.304 0.522 3.455 1.00 93.62 190 PRO A O 1
ATOM 1420 N N . LEU A 1 191 ? 2.653 1.742 4.762 1.00 95.62 191 LEU A N 1
ATOM 1421 C CA . LEU A 1 191 ? 2.039 1.317 6.022 1.00 95.62 191 LEU A CA 1
ATOM 1422 C C . LEU A 1 191 ? 0.992 2.319 6.511 1.00 95.62 191 LEU A C 1
ATOM 1424 O O . LEU A 1 191 ? 1.166 3.530 6.361 1.00 95.62 191 LEU A O 1
ATOM 1428 N N . VAL A 1 192 ? -0.062 1.817 7.156 1.00 95.00 192 VAL A N 1
ATOM 1429 C CA . VAL A 1 192 ? -1.155 2.620 7.721 1.00 95.00 192 VAL A CA 1
ATOM 1430 C C . VAL A 1 192 ? -1.506 2.167 9.141 1.00 95.00 192 VAL A C 1
ATOM 1432 O O . VAL A 1 192 ? -1.370 0.985 9.458 1.00 95.00 192 VAL A O 1
ATOM 1435 N N . ARG A 1 193 ? -1.942 3.110 9.982 1.00 92.62 193 ARG A N 1
ATOM 1436 C CA . ARG A 1 193 ? -2.543 2.874 11.302 1.00 92.62 193 ARG A CA 1
ATOM 1437 C C . ARG A 1 193 ? -3.785 3.729 11.514 1.00 92.62 193 ARG A C 1
ATOM 1439 O O . ARG A 1 193 ? -3.868 4.806 10.871 1.00 92.62 193 ARG A O 1
#

Secondary structure (DSSP, 8-state):
------PPP----------------------------PPPPTTTTSS--TT--PPP--SS-GGGGSS--S--SSEEETTTTEEEPPPEEEEE--BTTTBSS-EEEEE---EES-HHHHHHHT-EE-GGGGG--STTSSB-EEE-TTS-EEESS--EE--SPPEEE--STT---S-SEEE-SSEE-TT--S-B-

Radius of gyration: 33.18 Å; chains: 1; bounding box: 99×78×39 Å

Foldseek 3Di:
DDDDDDDDDDDDDDDDDDDDDDDDDDDDDDPPPPPPVDPPDPCVVPPADPPDPDDDQDPPDNCVVHDDDLFQAFDADPVVRDTDGDKAKAWEAADPVNHNHIDIDIDGAAEDCDPVCCVVRRHHNDVCVVVQPDDLQEWEWDQDPVRHTYTHDKDKDQPFDWDWAFDDPPHRPPTPDTDHGIDMDPNHHNHYD

Sequence (193 aa):
MDSNFGRAKIFMVTAAIAVVFISPTTLLSFAQAQTEFQPPAPSIGAKVPLSYFGPPPSTFQPDFVGPLKLLRAGQVDVNANTVTLPLYHGQIKGNSTTGSVAKNIWYVLTDTNDKGNADQLGLNFSPKLTYAAVGQAVRVATLEKDTSLTFNAGTVDFTANRTLVPGAAPNAFPPKTFNPGAVGDKDYTPLVR

pLDDT: mean 75.71, std 22.86, range [27.47, 96.75]